Protein AF-A0A7G9GXF6-F1 (afdb_monomer_lite)

Secondary structure (DSSP, 8-state):
-HHHHHHHHHHHHHHHHHHHHT-----S-SGGGT--HHHHHHHHHHHHHHHHHHHHHHHHHHHHHHHHHHHHHHHTTSTTHHHHHHHHTT--HHHHHHHHHHHHHHHH-GGGHHHHHH--HHHHHHHT-TTS-HHHHHHHHHTT---HHHHHHHHHHTT-S-------THHHHHHHHHHHHHHHHHHHHTT--HHHHHHHHHHHHHHHHHHHHHHHHHHHHHHHHHHHHHHH-TT--EEE-TT--EEEEEE-TTSS-EEEEEESSHHHHHTT-S-EE-TTS--BSSHHHHHHHHHHHHHHHTPEEE-----

Structure (mmCIF, N/CA/C/O backbone):
data_AF-A0A7G9GXF6-F1
#
_entry.id   AF-A0A7G9GXF6-F1
#
loop_
_atom_site.group_PDB
_atom_site.id
_atom_site.type_symbol
_atom_site.label_atom_id
_atom_site.label_alt_id
_atom_site.label_comp_id
_atom_site.label_asym_id
_atom_site.label_entity_id
_atom_site.label_seq_id
_atom_site.pdbx_PDB_ins_code
_atom_site.Cartn_x
_atom_site.Cartn_y
_atom_site.Cartn_z
_atom_site.occupancy
_atom_site.B_iso_or_equiv
_atom_site.auth_seq_id
_atom_site.auth_comp_id
_atom_site.auth_asym_id
_atom_site.auth_atom_id
_atom_site.pdbx_PDB_model_num
ATOM 1 N N . MET A 1 1 ? 44.456 -30.178 -12.575 1.00 47.22 1 MET A N 1
ATOM 2 C CA . MET A 1 1 ? 44.135 -28.829 -13.106 1.00 47.22 1 MET A CA 1
ATOM 3 C C . MET A 1 1 ? 42.859 -28.793 -13.965 1.00 47.22 1 MET A C 1
ATOM 5 O O . MET A 1 1 ? 42.200 -27.762 -13.958 1.00 47.22 1 MET A O 1
ATOM 9 N N . SER A 1 2 ? 42.436 -29.889 -14.614 1.00 52.38 2 SER A N 1
ATOM 10 C CA . SER A 1 2 ? 41.258 -29.920 -15.516 1.00 52.38 2 SER A CA 1
ATOM 11 C C . SER A 1 2 ? 39.886 -29.632 -14.880 1.00 52.38 2 SER A C 1
ATOM 13 O O . SER A 1 2 ? 39.043 -29.004 -15.514 1.00 52.38 2 SER A O 1
ATOM 15 N N . ASN A 1 3 ? 39.650 -29.989 -13.611 1.00 55.91 3 ASN A N 1
ATOM 16 C CA . ASN A 1 3 ? 38.351 -29.739 -12.955 1.00 55.91 3 ASN A CA 1
ATOM 17 C C . ASN A 1 3 ? 38.047 -28.251 -12.695 1.00 55.91 3 ASN A C 1
ATOM 19 O O . ASN A 1 3 ? 36.882 -27.874 -12.592 1.00 55.91 3 ASN A O 1
ATOM 23 N N . ASN A 1 4 ? 39.070 -27.393 -12.604 1.00 53.94 4 ASN A N 1
ATOM 24 C CA . ASN A 1 4 ? 38.878 -25.962 -12.347 1.00 53.94 4 ASN A CA 1
ATOM 25 C C . ASN A 1 4 ? 38.562 -25.176 -13.632 1.00 53.94 4 ASN A C 1
ATOM 27 O O . ASN A 1 4 ? 37.749 -24.254 -13.593 1.00 53.94 4 ASN A O 1
ATOM 31 N N . LEU A 1 5 ? 39.139 -25.577 -14.774 1.00 55.19 5 LEU A N 1
ATOM 32 C CA . LEU A 1 5 ? 38.794 -25.009 -16.085 1.00 55.19 5 LEU A CA 1
ATOM 33 C C . LEU A 1 5 ? 37.332 -25.303 -16.439 1.00 55.19 5 LEU A C 1
ATOM 35 O O . LEU A 1 5 ? 36.565 -24.379 -16.693 1.00 55.19 5 LEU A O 1
ATOM 39 N N . THR A 1 6 ? 36.924 -26.567 -16.304 1.00 66.81 6 THR A N 1
ATOM 40 C CA . THR A 1 6 ? 35.561 -27.024 -16.620 1.00 66.81 6 THR A CA 1
ATOM 41 C C . THR A 1 6 ? 34.495 -26.316 -15.768 1.00 66.81 6 THR A C 1
ATOM 43 O O . THR A 1 6 ? 33.395 -26.009 -16.228 1.00 66.81 6 THR A O 1
ATOM 46 N N . ARG A 1 7 ? 34.810 -25.994 -14.503 1.00 67.38 7 ARG A N 1
ATOM 47 C CA . ARG A 1 7 ? 33.913 -25.237 -13.612 1.00 67.38 7 ARG A CA 1
ATOM 48 C C . ARG A 1 7 ? 33.808 -23.759 -14.009 1.00 67.38 7 ARG A C 1
ATOM 50 O O . ARG A 1 7 ? 32.722 -23.189 -13.922 1.00 67.38 7 ARG A O 1
ATOM 57 N N . LYS A 1 8 ? 34.912 -23.150 -14.455 1.00 67.69 8 LYS A N 1
ATOM 58 C CA . LYS A 1 8 ? 34.962 -21.751 -14.908 1.00 67.69 8 LYS A CA 1
ATOM 59 C C . LYS A 1 8 ? 34.226 -21.558 -16.238 1.00 67.69 8 LYS A C 1
ATOM 61 O O . LYS A 1 8 ? 33.482 -20.591 -16.377 1.00 67.69 8 LYS A O 1
ATOM 66 N N . GLU A 1 9 ? 34.364 -22.500 -17.165 1.00 73.56 9 GLU A N 1
ATOM 67 C CA . GLU A 1 9 ? 33.639 -22.515 -18.444 1.00 73.56 9 GLU A CA 1
ATOM 68 C C . GLU A 1 9 ? 32.131 -22.685 -18.235 1.00 73.56 9 GLU A C 1
ATOM 70 O O . GLU A 1 9 ? 31.341 -21.915 -18.776 1.00 73.56 9 GLU A O 1
ATOM 75 N N . ASN A 1 10 ? 31.718 -23.599 -17.352 1.00 75.69 10 ASN A N 1
ATOM 76 C CA . ASN A 1 10 ? 30.306 -23.771 -17.003 1.00 75.69 10 ASN A CA 1
ATOM 77 C C . ASN A 1 10 ? 29.696 -22.537 -16.318 1.00 75.69 10 ASN A C 1
ATOM 79 O O . ASN A 1 10 ? 28.523 -22.230 -16.533 1.00 75.69 10 ASN A O 1
ATOM 83 N N . LEU A 1 11 ? 30.469 -21.808 -15.505 1.00 74.75 11 LEU A N 1
ATOM 84 C CA . LEU A 1 11 ? 30.018 -20.554 -14.896 1.00 74.75 11 LEU A CA 1
ATOM 85 C C . LEU A 1 11 ? 29.891 -19.433 -15.941 1.00 74.75 11 LEU A C 1
ATOM 87 O O . LEU A 1 11 ? 28.889 -18.723 -15.942 1.00 74.75 11 LEU A O 1
ATOM 91 N N . MET A 1 12 ? 30.862 -19.309 -16.853 1.00 68.81 12 MET A N 1
ATOM 92 C CA . MET A 1 12 ? 30.820 -18.342 -17.959 1.00 68.81 12 MET A CA 1
ATOM 93 C C . MET A 1 12 ? 29.662 -18.608 -18.919 1.00 68.81 12 MET A C 1
ATOM 95 O O . MET A 1 12 ? 28.989 -17.668 -19.326 1.00 68.81 12 MET A O 1
ATOM 99 N N . ASN A 1 13 ? 29.378 -19.871 -19.232 1.00 74.94 13 ASN A N 1
ATOM 100 C CA . ASN A 1 13 ? 28.253 -20.233 -20.092 1.00 74.94 13 ASN A CA 1
ATOM 101 C C . ASN A 1 13 ? 26.904 -19.962 -19.409 1.00 74.94 13 ASN A C 1
ATOM 103 O O . ASN A 1 13 ? 25.991 -19.458 -20.053 1.00 74.94 13 ASN A O 1
ATOM 107 N N . LYS A 1 14 ? 26.785 -20.192 -18.091 1.00 69.81 14 LYS A N 1
ATOM 108 C CA . LYS A 1 14 ? 25.592 -19.793 -17.316 1.00 69.81 14 LYS A CA 1
ATOM 109 C C . LYS A 1 14 ? 25.419 -18.276 -17.232 1.00 69.81 14 LYS A C 1
ATOM 111 O O . LYS A 1 14 ? 24.290 -17.798 -17.264 1.00 69.81 14 LYS A O 1
ATOM 116 N N . LEU A 1 15 ? 26.515 -17.527 -17.108 1.00 64.00 15 LEU A N 1
ATOM 117 C CA . LEU A 1 15 ? 26.498 -16.064 -17.144 1.00 64.00 15 LEU A CA 1
ATOM 118 C C . LEU A 1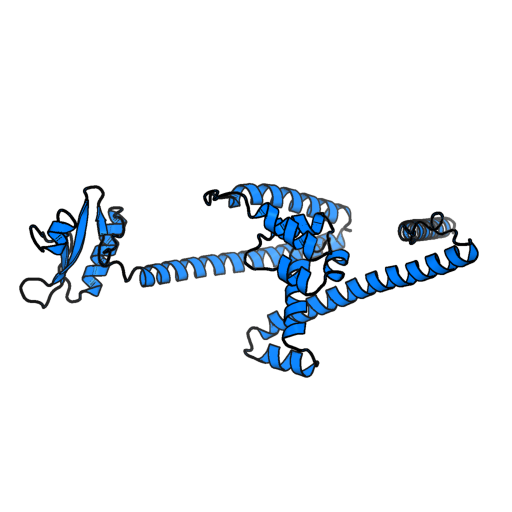 15 ? 26.068 -15.554 -18.521 1.00 64.00 15 LEU A C 1
ATOM 120 O O . LEU A 1 15 ? 25.166 -14.730 -18.582 1.00 64.00 15 LEU A O 1
ATOM 124 N N . LYS A 1 16 ? 26.630 -16.095 -19.609 1.00 62.53 16 LYS A N 1
ATOM 125 C CA . LYS A 1 16 ? 26.227 -15.760 -20.982 1.00 62.53 16 LYS A CA 1
ATOM 126 C C . LYS A 1 16 ? 24.757 -16.069 -21.246 1.00 62.53 16 LYS A C 1
ATOM 128 O O . LYS A 1 16 ? 24.050 -15.180 -21.690 1.00 62.53 16 LYS A O 1
ATOM 133 N N . ALA A 1 17 ? 24.276 -17.256 -20.876 1.00 58.47 17 ALA A N 1
ATOM 134 C CA . ALA A 1 17 ? 22.868 -17.621 -21.036 1.00 58.47 17 ALA A CA 1
ATOM 135 C C . ALA A 1 17 ? 21.931 -16.676 -20.260 1.00 58.47 17 ALA A C 1
ATOM 137 O O . ALA A 1 17 ? 20.928 -16.223 -20.797 1.00 58.47 17 ALA A O 1
ATOM 138 N N . LYS A 1 18 ? 22.291 -16.290 -19.025 1.00 57.62 18 LYS A N 1
ATOM 139 C CA . LYS A 1 18 ? 21.527 -15.291 -18.256 1.00 57.62 18 LYS A CA 1
ATOM 140 C C . LYS A 1 18 ? 21.610 -13.877 -18.835 1.00 57.62 18 LYS A C 1
ATOM 142 O O . LYS A 1 18 ? 20.672 -13.106 -18.667 1.00 57.62 18 LYS A O 1
ATOM 147 N N . MET A 1 19 ? 22.727 -13.516 -19.463 1.00 56.88 19 MET A N 1
ATOM 148 C CA . MET A 1 19 ? 22.886 -12.234 -20.153 1.00 56.88 19 MET A CA 1
ATOM 149 C C . MET A 1 19 ? 22.086 -12.199 -21.460 1.00 56.88 19 MET A C 1
ATOM 151 O O . MET A 1 19 ? 21.491 -11.173 -21.760 1.00 56.88 19 MET A O 1
ATOM 155 N N . GLU A 1 20 ? 22.011 -13.312 -22.190 1.00 55.06 20 GLU A N 1
ATOM 156 C CA . GLU A 1 20 ? 21.197 -13.468 -23.403 1.00 55.06 20 GLU A CA 1
ATOM 157 C C . GLU A 1 20 ? 19.691 -13.512 -23.091 1.00 55.06 20 GLU A C 1
ATOM 159 O O . GLU A 1 20 ? 18.910 -12.881 -23.795 1.00 55.06 20 GLU A O 1
ATOM 164 N N . GLU A 1 21 ? 19.270 -14.167 -22.001 1.00 55.72 21 GLU A N 1
ATOM 165 C CA . GLU A 1 21 ? 17.884 -14.108 -21.496 1.00 55.72 21 GLU A CA 1
ATOM 166 C C . GLU A 1 21 ? 17.490 -12.701 -21.007 1.00 55.72 21 GLU A C 1
ATOM 168 O O . GLU A 1 21 ? 16.313 -12.343 -21.021 1.00 55.72 21 GLU A O 1
ATOM 173 N N . ALA A 1 22 ? 18.466 -11.895 -20.578 1.00 58.69 22 ALA A N 1
ATOM 174 C CA . ALA A 1 22 ? 18.268 -10.513 -20.145 1.00 58.69 22 ALA A CA 1
ATOM 175 C C . ALA A 1 22 ? 18.457 -9.477 -21.267 1.00 58.69 22 ALA A C 1
ATOM 177 O O . ALA A 1 22 ? 18.219 -8.290 -21.015 1.00 58.69 22 ALA A O 1
ATOM 178 N N . ALA A 1 23 ? 18.885 -9.898 -22.462 1.00 67.81 23 ALA A N 1
ATOM 179 C CA . ALA A 1 23 ? 19.170 -9.003 -23.574 1.00 67.81 23 ALA A CA 1
ATOM 180 C C . ALA A 1 23 ? 17.880 -8.312 -24.031 1.00 67.81 23 ALA A C 1
ATOM 182 O O . ALA A 1 23 ? 16.865 -8.960 -24.304 1.00 67.81 23 ALA A O 1
ATOM 183 N N . TRP A 1 24 ? 17.914 -6.980 -24.080 1.00 80.56 24 TRP A N 1
ATOM 184 C CA . TRP A 1 24 ? 16.781 -6.185 -24.532 1.00 80.56 24 TRP A CA 1
ATOM 185 C C . TRP A 1 24 ? 16.451 -6.513 -25.992 1.00 80.56 24 TRP A C 1
ATOM 187 O O . TRP A 1 24 ? 17.334 -6.539 -26.848 1.00 80.56 24 TRP A O 1
ATOM 197 N N . LYS A 1 25 ? 15.167 -6.749 -26.274 1.00 83.69 25 LYS A N 1
ATOM 198 C CA . LYS A 1 25 ? 14.644 -6.910 -27.632 1.00 83.69 25 LYS A CA 1
ATOM 199 C C . LYS A 1 25 ? 13.577 -5.857 -27.856 1.00 83.69 25 LYS A C 1
ATOM 201 O O . LYS A 1 25 ? 12.569 -5.855 -27.149 1.00 83.69 25 LYS A O 1
ATOM 206 N N . SER A 1 26 ? 13.812 -4.982 -28.828 1.00 85.12 26 SER A N 1
ATOM 207 C CA . SER A 1 26 ? 12.818 -3.991 -29.220 1.00 85.12 26 SER A CA 1
ATOM 208 C C . SER A 1 26 ? 11.580 -4.685 -29.777 1.00 85.12 26 SER A C 1
ATOM 210 O O . SER A 1 26 ? 11.689 -5.608 -30.585 1.00 85.12 26 SER A O 1
ATOM 212 N N . SER A 1 27 ? 10.407 -4.239 -29.339 1.00 87.62 27 SER A N 1
ATOM 213 C CA . SER A 1 27 ? 9.119 -4.607 -29.930 1.00 87.62 27 SER A CA 1
ATOM 214 C C . SER A 1 27 ? 8.605 -3.539 -30.900 1.00 87.62 27 SER A C 1
ATOM 216 O O . SER A 1 27 ? 7.444 -3.598 -31.298 1.00 87.62 27 SER A O 1
ATOM 218 N N . PHE A 1 28 ? 9.413 -2.517 -31.201 1.00 89.50 28 PHE A N 1
ATOM 219 C CA . PHE A 1 28 ? 9.049 -1.460 -32.133 1.00 89.50 28 PHE A CA 1
ATOM 220 C C . PHE A 1 28 ? 9.111 -1.985 -33.572 1.00 89.50 28 PHE A C 1
ATOM 222 O O . PHE A 1 28 ? 10.051 -2.686 -33.949 1.00 89.50 28 PHE A O 1
ATOM 229 N N . ASP A 1 29 ? 8.100 -1.657 -34.373 1.00 90.25 29 ASP A N 1
ATOM 230 C CA . ASP A 1 29 ? 8.021 -2.073 -35.771 1.00 90.25 29 ASP A CA 1
ATOM 231 C C . ASP A 1 29 ? 8.838 -1.125 -36.653 1.00 90.25 29 ASP A C 1
ATOM 233 O O . ASP A 1 29 ? 8.322 -0.145 -37.175 1.00 90.25 29 ASP A O 1
ATOM 237 N N . PHE A 1 30 ? 10.134 -1.398 -36.795 1.00 90.94 30 PHE A N 1
ATOM 238 C CA . PHE A 1 30 ? 11.030 -0.584 -37.623 1.00 90.94 30 PHE A CA 1
ATOM 239 C C . PHE A 1 30 ? 10.717 -0.675 -39.123 1.00 90.94 30 PHE A C 1
ATOM 241 O O . PHE A 1 30 ? 11.020 0.267 -39.857 1.00 90.94 30 PHE A O 1
ATOM 248 N N . GLU A 1 31 ? 10.123 -1.783 -39.574 1.00 87.88 31 GLU A N 1
ATOM 249 C CA . GLU A 1 31 ? 9.866 -2.046 -40.994 1.00 87.88 31 GLU A CA 1
ATOM 250 C C . GLU A 1 31 ? 8.772 -1.121 -41.528 1.00 87.88 31 GLU A C 1
ATOM 252 O O . GLU A 1 31 ? 8.954 -0.496 -42.572 1.00 87.88 31 GLU A O 1
ATOM 257 N N . SER A 1 32 ? 7.686 -0.941 -40.769 1.00 92.69 32 SER A N 1
ATOM 258 C CA . SER A 1 32 ? 6.579 -0.048 -41.147 1.00 92.69 32 SER A CA 1
ATOM 259 C C . SER A 1 32 ? 6.966 1.432 -41.265 1.00 92.69 32 SER A C 1
ATOM 261 O O . SER A 1 32 ? 6.221 2.208 -41.863 1.00 92.69 32 SER A O 1
ATOM 263 N N . PHE A 1 33 ? 8.106 1.841 -40.701 1.00 91.19 33 PHE A N 1
ATOM 264 C CA . PHE A 1 33 ? 8.599 3.222 -40.755 1.00 91.19 33 PHE A CA 1
ATOM 265 C C . PHE A 1 33 ? 9.819 3.402 -41.667 1.00 91.19 33 PHE A C 1
ATOM 267 O O . PHE A 1 33 ? 10.422 4.473 -41.645 1.00 91.19 33 PHE A O 1
ATOM 274 N N . GLU A 1 34 ? 10.183 2.379 -42.450 1.00 90.69 34 GLU A N 1
ATOM 275 C CA . GLU A 1 34 ? 11.298 2.424 -43.410 1.00 90.69 34 GLU A CA 1
ATOM 276 C C . GLU A 1 34 ? 12.629 2.886 -42.774 1.00 90.69 34 GLU A C 1
ATOM 278 O O . GLU A 1 34 ? 13.428 3.596 -43.388 1.00 90.69 34 GLU A O 1
ATOM 283 N N . ILE A 1 35 ? 12.872 2.500 -41.516 1.00 89.94 35 ILE A N 1
ATOM 284 C CA . ILE A 1 35 ? 14.074 2.900 -40.772 1.00 89.94 35 ILE A CA 1
ATOM 285 C C . ILE A 1 35 ? 15.271 2.059 -41.230 1.00 89.94 35 ILE A C 1
ATOM 287 O O . ILE A 1 35 ? 15.208 0.830 -41.248 1.00 89.94 35 ILE A O 1
ATOM 291 N N . ASP A 1 36 ? 16.385 2.719 -41.557 1.00 92.25 36 ASP A N 1
ATOM 292 C CA . ASP A 1 36 ? 17.612 2.046 -41.984 1.00 92.25 36 ASP A CA 1
ATOM 293 C C . ASP A 1 36 ? 18.297 1.266 -40.846 1.00 92.25 36 ASP A C 1
ATOM 295 O O . ASP A 1 36 ? 18.132 1.564 -39.660 1.00 92.25 36 ASP A O 1
ATOM 299 N N . GLU A 1 37 ? 19.113 0.273 -41.212 1.00 90.06 37 GLU A N 1
ATOM 300 C CA . GLU A 1 37 ? 19.718 -0.642 -40.238 1.00 90.06 37 GLU A CA 1
ATOM 301 C C . GLU A 1 37 ? 20.662 0.072 -39.251 1.00 90.06 37 GLU A C 1
ATOM 303 O O . GLU A 1 37 ? 20.673 -0.271 -38.070 1.00 90.06 37 GLU A O 1
ATOM 308 N N . ALA A 1 38 ? 21.396 1.110 -39.676 1.00 92.38 38 ALA A N 1
ATOM 309 C CA . ALA A 1 38 ? 22.304 1.838 -38.786 1.00 92.38 38 ALA A CA 1
ATOM 310 C C . ALA A 1 38 ? 21.527 2.661 -37.742 1.00 92.38 38 ALA A C 1
ATOM 312 O O . ALA A 1 38 ? 21.886 2.693 -36.560 1.00 92.38 38 ALA A O 1
ATOM 313 N N . THR A 1 39 ? 20.424 3.290 -38.155 1.00 91.62 39 THR A N 1
ATOM 314 C CA . THR A 1 39 ? 19.506 3.993 -37.249 1.00 91.62 39 THR A CA 1
ATOM 315 C C . THR A 1 39 ? 18.797 3.019 -36.306 1.00 91.62 39 THR A C 1
ATOM 317 O O . THR A 1 39 ? 18.697 3.287 -35.106 1.00 91.62 39 THR A O 1
ATOM 320 N N . LYS A 1 40 ? 18.358 1.860 -36.803 1.00 92.12 40 LYS A N 1
ATOM 321 C CA . LYS A 1 40 ? 17.748 0.798 -35.994 1.00 92.12 40 LYS A CA 1
ATOM 322 C C . LYS A 1 40 ? 18.703 0.287 -34.914 1.00 92.12 40 LYS A C 1
ATOM 324 O O . LYS A 1 40 ? 18.316 0.257 -33.747 1.00 92.12 40 LYS A O 1
ATOM 329 N N . GLU A 1 41 ? 19.952 -0.036 -35.254 1.00 90.44 41 GLU A N 1
ATOM 330 C CA . GLU A 1 41 ? 20.973 -0.450 -34.277 1.00 90.44 41 GLU A CA 1
ATOM 331 C C . GLU A 1 41 ? 21.183 0.611 -33.184 1.00 90.44 41 GLU A C 1
ATOM 333 O O . GLU A 1 41 ? 21.217 0.290 -31.991 1.00 90.44 41 GLU A O 1
ATOM 338 N N . PHE A 1 42 ? 21.258 1.890 -33.571 1.00 92.94 42 PHE A N 1
ATOM 339 C CA . PHE A 1 42 ? 21.364 2.996 -32.620 1.00 92.94 42 PHE A CA 1
ATOM 340 C C . PHE A 1 42 ? 20.147 3.078 -31.688 1.00 92.94 42 PHE A C 1
ATOM 342 O O . PHE A 1 42 ? 20.322 3.209 -30.473 1.00 92.94 42 PHE A O 1
ATOM 349 N N . ILE A 1 43 ? 18.925 2.999 -32.225 1.00 92.19 43 ILE A N 1
ATOM 350 C CA . ILE A 1 43 ? 17.690 3.064 -31.431 1.00 92.19 43 ILE A CA 1
ATOM 351 C C . ILE A 1 43 ? 17.639 1.901 -30.440 1.00 92.19 43 ILE A C 1
ATOM 353 O O . ILE A 1 43 ? 17.451 2.141 -29.248 1.00 92.19 43 ILE A O 1
ATOM 357 N N . VAL A 1 44 ? 17.895 0.669 -30.889 1.00 91.75 44 VAL A N 1
ATOM 358 C CA . VAL A 1 44 ? 17.894 -0.525 -30.028 1.00 91.75 44 VAL A CA 1
ATOM 359 C C . VAL A 1 44 ? 18.892 -0.378 -28.873 1.00 91.75 44 VAL A C 1
ATOM 361 O O . VAL A 1 44 ? 18.546 -0.656 -27.722 1.00 91.75 44 VAL A O 1
ATOM 364 N N . ALA A 1 45 ? 20.097 0.142 -29.134 1.00 88.62 45 ALA A N 1
ATOM 365 C CA . ALA A 1 45 ? 21.087 0.400 -28.086 1.00 88.62 45 ALA A CA 1
ATOM 366 C C . ALA A 1 45 ? 20.613 1.453 -27.064 1.00 88.62 45 ALA A C 1
ATOM 368 O O . ALA A 1 45 ? 20.909 1.361 -25.869 1.00 88.62 45 ALA A O 1
ATOM 369 N N . ARG A 1 46 ? 19.862 2.473 -27.503 1.00 93.25 46 ARG A N 1
ATOM 370 C CA . ARG A 1 46 ? 19.279 3.479 -26.598 1.00 93.25 46 ARG A CA 1
ATOM 371 C C . ARG A 1 46 ? 18.110 2.930 -25.797 1.00 93.25 46 ARG A C 1
ATOM 373 O O . ARG A 1 46 ? 18.036 3.205 -24.599 1.00 93.25 46 ARG A O 1
ATOM 380 N N . GLU A 1 47 ? 17.243 2.135 -26.408 1.00 91.19 47 GLU A N 1
ATOM 381 C CA . GLU A 1 47 ? 16.156 1.462 -25.702 1.00 91.19 47 GLU A CA 1
ATOM 382 C C . GLU A 1 47 ? 16.683 0.539 -24.600 1.00 91.19 47 GLU A C 1
ATOM 384 O O . GLU A 1 47 ? 16.149 0.554 -23.493 1.00 91.19 47 GLU A O 1
ATOM 389 N N . GLU A 1 48 ? 17.776 -0.190 -24.845 1.00 89.56 48 GLU A N 1
ATOM 390 C CA . GLU A 1 48 ? 18.405 -1.032 -23.826 1.00 89.56 48 GLU A CA 1
ATOM 391 C C . GLU A 1 48 ? 18.864 -0.208 -22.608 1.00 89.56 48 GLU A C 1
ATOM 393 O O . GLU A 1 48 ? 18.615 -0.585 -21.456 1.00 89.56 48 GLU A O 1
ATOM 398 N N . ILE A 1 49 ? 19.492 0.952 -22.837 1.00 89.31 49 ILE A N 1
ATOM 399 C CA . ILE A 1 49 ? 19.885 1.877 -21.760 1.00 89.31 49 ILE A CA 1
ATOM 400 C C . ILE A 1 49 ? 18.652 2.356 -20.988 1.00 89.31 49 ILE A C 1
ATOM 402 O O . ILE A 1 49 ? 18.676 2.395 -19.752 1.00 89.31 49 ILE A O 1
ATOM 406 N N . ILE A 1 50 ? 17.579 2.714 -21.695 1.00 88.44 50 ILE A N 1
ATOM 407 C CA . ILE A 1 50 ? 16.325 3.188 -21.101 1.00 88.44 50 ILE A CA 1
ATOM 408 C C . ILE A 1 50 ? 15.694 2.082 -20.246 1.00 88.44 50 ILE A C 1
ATOM 410 O O . ILE A 1 50 ? 15.408 2.301 -19.067 1.00 88.44 50 ILE A O 1
ATOM 414 N N . ALA A 1 51 ? 15.551 0.873 -20.787 1.00 86.31 51 ALA A N 1
ATOM 415 C CA . ALA A 1 51 ? 14.980 -0.278 -20.098 1.00 86.31 51 ALA A CA 1
ATOM 416 C C . ALA A 1 51 ? 15.775 -0.645 -18.836 1.00 86.31 51 ALA A C 1
ATOM 418 O O . ALA A 1 51 ? 15.204 -0.838 -17.759 1.00 86.31 51 ALA A O 1
ATOM 419 N N . ASN A 1 52 ? 17.106 -0.675 -18.930 1.00 86.94 52 ASN A N 1
ATOM 420 C CA . ASN A 1 52 ? 17.973 -0.945 -17.784 1.00 86.94 52 ASN A CA 1
ATOM 421 C C . ASN A 1 52 ? 17.903 0.167 -16.729 1.00 86.94 52 ASN A C 1
ATOM 423 O O . ASN A 1 52 ? 17.922 -0.113 -15.527 1.00 86.94 52 ASN A O 1
ATOM 427 N N . SER A 1 53 ? 17.776 1.422 -17.157 1.00 88.75 53 SER A N 1
ATOM 428 C CA . SER A 1 53 ? 17.587 2.558 -16.252 1.00 88.75 53 SER A CA 1
ATOM 429 C C . SER A 1 53 ? 16.245 2.482 -15.522 1.00 88.75 53 SER A C 1
ATOM 431 O O . SER A 1 53 ? 16.206 2.721 -14.316 1.00 88.75 53 SER A O 1
ATOM 433 N N . PHE A 1 54 ? 15.169 2.055 -16.191 1.00 85.94 54 PHE A N 1
ATOM 434 C CA . PHE A 1 54 ? 13.876 1.815 -15.543 1.00 85.94 54 PHE A CA 1
ATOM 435 C C . PHE A 1 54 ? 13.930 0.687 -14.507 1.00 85.94 54 PHE A C 1
ATOM 437 O O . PHE A 1 54 ? 13.377 0.849 -13.422 1.00 85.94 54 PHE A O 1
ATOM 444 N N . LYS A 1 55 ? 14.642 -0.417 -14.776 1.00 86.88 55 LYS A N 1
ATOM 445 C CA . LYS A 1 55 ? 14.853 -1.498 -13.787 1.00 86.88 55 LYS A CA 1
ATOM 446 C C . LYS A 1 55 ? 15.606 -1.006 -12.544 1.00 86.88 55 LYS A C 1
ATOM 448 O O . LYS A 1 55 ? 15.249 -1.338 -11.410 1.00 86.88 55 LYS A O 1
ATOM 453 N N . LYS A 1 56 ? 16.641 -0.181 -12.744 1.00 89.38 56 LYS A N 1
ATOM 454 C CA . LYS A 1 56 ? 17.377 0.462 -11.641 1.00 89.38 56 LYS A CA 1
ATOM 455 C C . LYS A 1 56 ? 16.469 1.405 -10.857 1.00 89.38 56 LYS A C 1
ATOM 457 O O . LYS A 1 56 ? 16.390 1.288 -9.640 1.00 89.38 56 LYS A O 1
ATOM 462 N N . TYR A 1 57 ? 15.729 2.266 -11.554 1.00 90.00 57 TYR A N 1
ATOM 463 C CA . TYR A 1 57 ? 14.756 3.173 -10.952 1.00 90.00 57 TYR A CA 1
ATOM 464 C C . TYR A 1 57 ? 13.704 2.425 -10.126 1.00 90.00 57 TYR A C 1
ATOM 466 O O . TYR A 1 57 ? 13.424 2.824 -9.000 1.00 90.00 57 TYR A O 1
ATOM 474 N N . ALA A 1 58 ? 13.168 1.314 -10.638 1.00 88.62 58 ALA A N 1
ATOM 475 C CA . ALA A 1 58 ? 12.215 0.475 -9.920 1.00 88.62 58 ALA A CA 1
ATOM 476 C C . ALA A 1 58 ? 12.799 -0.074 -8.612 1.00 88.62 58 ALA A C 1
ATOM 478 O O . ALA A 1 58 ? 12.150 -0.053 -7.565 1.00 88.62 58 ALA A O 1
ATOM 479 N N . SER A 1 59 ? 14.062 -0.502 -8.641 1.00 90.19 59 SER A N 1
ATOM 480 C CA . SER A 1 59 ? 14.762 -0.957 -7.440 1.00 90.19 59 SER A CA 1
ATOM 481 C C . SER A 1 59 ? 14.989 0.159 -6.430 1.00 90.19 59 SER A C 1
ATOM 483 O O . SER A 1 59 ? 14.600 0.002 -5.276 1.00 90.19 59 SER A O 1
ATOM 485 N N . SER A 1 60 ? 15.491 1.313 -6.866 1.00 93.69 60 SER A N 1
ATOM 486 C CA . SER A 1 60 ? 15.675 2.469 -5.984 1.00 93.69 60 SER A CA 1
ATOM 487 C C . SER A 1 60 ? 14.351 2.986 -5.413 1.00 93.69 60 SER A C 1
ATOM 489 O O . SER A 1 60 ? 14.279 3.347 -4.241 1.00 93.69 60 SER A O 1
ATOM 491 N N . LYS A 1 61 ? 13.274 2.996 -6.210 1.00 94.12 61 LYS A N 1
ATOM 492 C CA . LYS A 1 61 ? 11.937 3.405 -5.759 1.00 94.12 61 LYS A CA 1
ATOM 493 C C . LYS A 1 61 ? 11.391 2.441 -4.711 1.00 94.12 61 LYS A C 1
ATOM 495 O O . LYS A 1 61 ? 10.840 2.907 -3.718 1.00 94.12 61 LYS A O 1
ATOM 500 N N . TYR A 1 62 ? 11.549 1.135 -4.916 1.00 93.31 62 TYR A N 1
ATOM 501 C CA . TYR A 1 62 ? 11.190 0.118 -3.928 1.00 93.31 62 TYR A CA 1
ATOM 502 C C . TYR A 1 62 ? 11.931 0.340 -2.605 1.00 93.31 62 TYR A C 1
ATOM 504 O O . TYR A 1 62 ? 11.285 0.527 -1.580 1.00 93.31 62 TYR A O 1
ATOM 512 N N . GLU A 1 63 ? 13.263 0.431 -2.642 1.00 94.31 63 GLU A N 1
ATOM 513 C CA . GLU A 1 63 ? 14.095 0.650 -1.450 1.00 94.31 63 GLU A CA 1
ATOM 514 C C . GLU A 1 63 ? 13.706 1.933 -0.706 1.00 94.31 63 GLU A C 1
ATOM 516 O O . GLU A 1 63 ? 13.528 1.917 0.510 1.00 94.31 63 GLU A O 1
ATOM 521 N N . MET A 1 64 ? 13.488 3.030 -1.436 1.00 94.19 64 MET A N 1
ATOM 522 C CA . MET A 1 64 ? 13.036 4.299 -0.864 1.00 94.19 64 MET A CA 1
ATOM 523 C C . MET A 1 64 ? 11.665 4.169 -0.181 1.00 94.19 64 MET A C 1
ATOM 525 O O . MET A 1 64 ? 11.473 4.691 0.918 1.00 94.19 64 MET A O 1
ATOM 529 N N . CYS A 1 65 ? 10.708 3.481 -0.812 1.00 94.88 65 CYS A N 1
ATOM 530 C CA . CYS A 1 65 ? 9.375 3.254 -0.246 1.00 94.88 65 CYS A CA 1
ATOM 531 C C . CYS A 1 65 ? 9.440 2.394 1.024 1.00 94.88 65 CYS A C 1
ATOM 533 O O . CYS A 1 65 ? 8.786 2.716 2.019 1.00 94.88 65 CYS A O 1
ATOM 535 N N . THR A 1 66 ? 10.254 1.337 1.003 1.00 92.44 66 THR A N 1
ATOM 536 C CA . THR A 1 66 ? 10.446 0.433 2.140 1.00 92.44 66 THR A CA 1
ATOM 537 C C . THR A 1 66 ? 11.122 1.148 3.306 1.00 92.44 66 THR A C 1
ATOM 539 O O . THR A 1 66 ? 10.578 1.143 4.407 1.00 92.44 66 THR A O 1
ATOM 542 N N . ALA A 1 67 ? 12.229 1.856 3.067 1.00 94.50 67 ALA A N 1
ATOM 543 C CA . ALA A 1 67 ? 12.932 2.611 4.105 1.00 94.50 67 ALA A CA 1
ATOM 544 C C . ALA A 1 67 ? 12.026 3.669 4.759 1.00 94.50 67 ALA A C 1
ATOM 546 O O . ALA A 1 67 ? 11.993 3.807 5.983 1.00 94.50 67 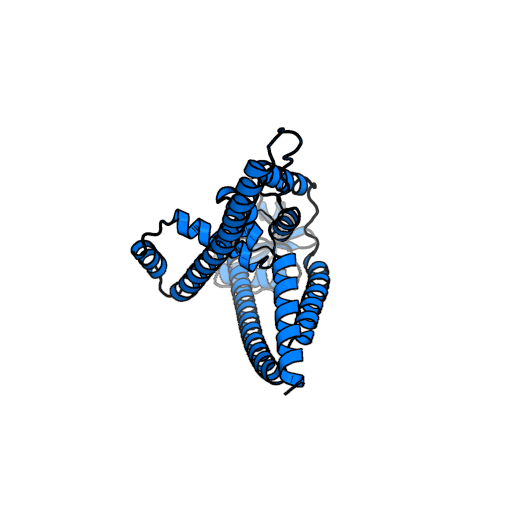ALA A O 1
ATOM 547 N N . LEU A 1 68 ? 11.234 4.386 3.953 1.00 95.06 68 LEU A N 1
ATOM 548 C CA . LEU A 1 68 ? 10.266 5.359 4.457 1.00 95.06 68 LEU A CA 1
ATOM 549 C C . LEU A 1 68 ? 9.216 4.703 5.366 1.00 95.06 68 LEU A C 1
ATOM 551 O O . LEU A 1 68 ? 8.876 5.252 6.417 1.00 95.06 68 LEU A O 1
ATOM 555 N N . TYR A 1 69 ? 8.702 3.536 4.974 1.00 94.62 69 TYR A N 1
ATOM 556 C CA . TYR A 1 69 ? 7.737 2.782 5.769 1.00 94.62 69 TYR A CA 1
ATOM 557 C C . TYR A 1 69 ? 8.342 2.263 7.080 1.00 94.62 69 TYR A C 1
ATOM 559 O O . TYR A 1 69 ? 7.727 2.411 8.134 1.00 94.62 69 TYR A O 1
ATOM 567 N N . GLU A 1 70 ? 9.556 1.718 7.050 1.00 93.12 70 GLU A N 1
ATOM 568 C CA . GLU A 1 70 ? 10.255 1.239 8.248 1.00 93.12 70 GLU A CA 1
ATOM 569 C C . GLU A 1 70 ? 10.487 2.361 9.266 1.00 93.12 70 GLU A C 1
ATOM 571 O O . GLU A 1 70 ? 10.234 2.188 10.462 1.00 93.12 70 GLU A O 1
ATOM 576 N N . VAL A 1 71 ? 10.913 3.539 8.799 1.00 93.00 71 VAL A N 1
ATOM 577 C CA . VAL A 1 71 ? 11.074 4.714 9.665 1.00 93.00 71 VAL A CA 1
ATOM 578 C C . VAL A 1 71 ? 9.728 5.170 10.220 1.00 93.00 71 VAL A C 1
ATOM 580 O O . VAL A 1 71 ? 9.639 5.455 11.414 1.00 93.00 71 VAL A O 1
ATOM 583 N N . LYS A 1 72 ? 8.668 5.188 9.397 1.00 93.12 72 LYS A N 1
ATOM 584 C CA . LYS A 1 72 ? 7.308 5.498 9.861 1.00 93.12 72 LYS A CA 1
ATOM 585 C C . LYS A 1 72 ? 6.906 4.588 11.016 1.00 93.12 72 LYS A C 1
ATOM 587 O O . LYS A 1 72 ? 6.477 5.101 12.042 1.00 93.12 72 LYS A O 1
ATOM 592 N N . VAL A 1 73 ? 7.065 3.271 10.868 1.00 90.94 73 VAL A N 1
ATOM 593 C CA . VAL A 1 73 ? 6.715 2.291 11.909 1.00 90.94 73 VAL A CA 1
ATOM 594 C C . VAL A 1 73 ? 7.506 2.556 13.193 1.00 90.94 73 VAL A C 1
ATOM 596 O O . VAL A 1 73 ? 6.919 2.603 14.269 1.00 90.94 73 VAL A O 1
ATOM 599 N N . LYS A 1 74 ? 8.816 2.817 13.093 1.00 90.56 74 LYS A N 1
ATOM 600 C CA . LYS A 1 74 ? 9.665 3.100 14.266 1.00 90.56 74 LYS A CA 1
ATOM 601 C C . LYS A 1 74 ? 9.363 4.430 14.960 1.00 90.56 74 LYS A C 1
ATOM 603 O O . LYS A 1 74 ? 9.603 4.559 16.158 1.00 90.56 74 LYS A O 1
ATOM 608 N N . LEU A 1 75 ? 8.894 5.432 14.220 1.00 88.25 75 LEU A N 1
ATOM 609 C CA . LEU A 1 75 ? 8.556 6.751 14.762 1.00 88.25 75 LEU A CA 1
ATOM 610 C C . LEU A 1 75 ? 7.079 6.880 15.157 1.00 88.25 75 LEU A C 1
ATOM 612 O O . LEU A 1 75 ? 6.720 7.855 15.811 1.00 88.25 75 LEU A O 1
ATOM 616 N N . GLN A 1 76 ? 6.233 5.901 14.824 1.00 81.12 76 GLN A N 1
ATOM 617 C CA . GLN A 1 76 ? 4.790 5.937 15.082 1.00 81.12 76 GLN A CA 1
ATOM 618 C C . GLN A 1 76 ? 4.447 6.049 16.576 1.00 81.12 76 GLN A C 1
ATOM 620 O O . GLN A 1 76 ? 3.469 6.697 16.935 1.00 81.12 76 GLN A O 1
ATOM 625 N N . GLU A 1 77 ? 5.274 5.474 17.450 1.00 76.06 77 GLU A N 1
ATOM 626 C CA . GLU A 1 77 ? 5.118 5.553 18.911 1.00 76.06 77 GLU A CA 1
ATOM 627 C C . GLU A 1 77 ? 5.609 6.889 19.497 1.00 76.06 77 GLU A C 1
ATOM 629 O O . GLU A 1 77 ? 5.361 7.198 20.660 1.00 76.06 77 GLU A O 1
ATOM 634 N N . LYS A 1 78 ? 6.302 7.707 18.695 1.00 77.50 78 LYS A N 1
ATOM 635 C CA . LYS A 1 78 ? 6.978 8.942 19.116 1.00 77.50 78 LYS A CA 1
ATOM 636 C C . LYS A 1 78 ? 6.278 10.203 18.591 1.00 77.50 78 LYS A C 1
ATOM 638 O O . LYS A 1 78 ? 6.943 11.165 18.201 1.00 77.50 78 LYS A O 1
ATOM 643 N N . GLY A 1 79 ? 4.944 10.201 18.553 1.00 72.12 79 GLY A N 1
ATOM 644 C CA . GLY A 1 79 ? 4.123 11.369 18.204 1.00 72.12 79 GLY A CA 1
ATOM 645 C C . GLY A 1 79 ? 4.452 11.982 16.833 1.00 72.12 79 GLY A C 1
ATOM 646 O O . GLY A 1 79 ? 4.616 11.272 15.844 1.00 72.12 79 GLY A O 1
ATOM 647 N N . GLU A 1 80 ? 4.573 13.311 16.760 1.00 77.38 80 GLU A N 1
ATOM 648 C CA . GLU A 1 80 ? 4.804 14.055 15.504 1.00 77.38 80 GLU A CA 1
ATOM 649 C C . GLU A 1 80 ? 6.229 13.925 14.922 1.00 77.38 80 GLU A C 1
ATOM 651 O O . GLU A 1 80 ? 6.549 14.527 13.894 1.00 77.38 80 GLU A O 1
ATOM 656 N N . SER A 1 81 ? 7.092 13.105 15.528 1.00 85.69 81 SER A N 1
ATOM 657 C CA . SER A 1 81 ? 8.491 12.934 15.108 1.00 85.69 81 SER A CA 1
ATOM 658 C C . SER A 1 81 ? 8.662 12.476 13.655 1.00 85.69 81 SER A C 1
ATOM 660 O O . SER A 1 81 ? 9.621 12.886 13.001 1.00 85.69 81 SER A O 1
ATOM 662 N N . PHE A 1 82 ? 7.731 11.683 13.109 1.00 92.50 82 PHE A N 1
ATOM 663 C CA . PHE A 1 82 ? 7.793 11.256 11.707 1.00 92.50 82 PHE A CA 1
ATOM 664 C C . PHE A 1 82 ? 7.642 12.431 10.732 1.00 92.50 82 PHE A C 1
ATOM 666 O O . PHE A 1 82 ? 8.363 12.491 9.736 1.00 92.50 82 PHE A O 1
ATOM 673 N N . MET A 1 83 ? 6.742 13.377 11.032 1.00 92.62 83 MET A N 1
ATOM 674 C CA . MET A 1 83 ? 6.510 14.546 10.182 1.00 92.62 83 MET A CA 1
ATOM 675 C C . MET A 1 83 ? 7.729 15.458 10.145 1.00 92.62 83 MET A C 1
ATOM 677 O O . MET A 1 83 ? 8.214 15.792 9.063 1.00 92.62 83 MET A O 1
ATOM 681 N N . ALA A 1 84 ? 8.258 15.787 11.323 1.00 93.69 84 ALA A N 1
ATOM 682 C CA . ALA A 1 84 ? 9.461 16.598 11.445 1.00 93.69 84 ALA A CA 1
ATOM 683 C C . ALA A 1 84 ? 10.659 15.949 10.727 1.00 93.69 84 ALA A C 1
ATOM 685 O O . ALA A 1 84 ? 11.409 16.625 10.023 1.00 93.69 84 ALA A O 1
ATOM 686 N N . TRP A 1 85 ? 10.813 14.624 10.848 1.00 95.44 85 TRP A N 1
ATOM 687 C CA . TRP A 1 85 ? 11.908 13.889 10.217 1.00 95.44 85 TRP A CA 1
ATOM 688 C C . TRP A 1 85 ? 11.866 13.957 8.687 1.00 95.44 85 TRP A C 1
ATOM 690 O O . TRP A 1 85 ? 12.872 14.307 8.067 1.00 95.44 85 TRP A O 1
ATOM 700 N N . TYR A 1 86 ? 10.719 13.667 8.060 1.00 94.69 86 TYR A N 1
ATOM 701 C CA . TYR A 1 86 ? 10.663 13.678 6.595 1.00 94.69 86 TYR A CA 1
ATOM 702 C C . TYR A 1 86 ? 10.740 15.102 6.026 1.00 94.69 86 TYR A C 1
ATOM 704 O O . TYR A 1 86 ? 11.273 15.291 4.934 1.00 94.69 86 TYR A O 1
ATOM 712 N N . GLN A 1 87 ? 10.241 16.110 6.752 1.00 95.06 87 GLN A N 1
ATOM 713 C CA . GLN A 1 87 ? 10.353 17.513 6.341 1.00 95.06 87 GLN A CA 1
ATOM 714 C C . GLN A 1 87 ? 11.812 17.976 6.346 1.00 95.06 87 GLN A C 1
ATOM 716 O O . GLN A 1 87 ? 12.234 18.661 5.418 1.00 95.06 87 GLN A O 1
ATOM 721 N N . ASN A 1 88 ? 12.604 17.537 7.329 1.00 95.31 88 ASN A N 1
ATOM 722 C CA . ASN A 1 88 ? 14.044 17.794 7.369 1.00 95.31 88 ASN A CA 1
ATOM 723 C C . ASN A 1 88 ? 14.807 17.130 6.204 1.00 95.31 88 ASN A C 1
ATOM 725 O O . ASN A 1 88 ? 15.839 17.634 5.775 1.00 95.31 88 ASN A O 1
ATOM 729 N N . LEU A 1 89 ? 14.288 16.029 5.650 1.00 94.69 89 LEU A N 1
ATOM 730 C CA . LEU A 1 89 ? 14.804 15.417 4.416 1.00 94.69 89 LEU A CA 1
ATOM 731 C C . LEU A 1 89 ? 14.356 16.142 3.133 1.00 94.69 89 LEU A C 1
ATOM 733 O O . LEU A 1 89 ? 14.713 15.715 2.037 1.00 94.69 89 LEU A O 1
ATOM 737 N N . GLY A 1 90 ? 13.563 17.212 3.245 1.00 94.94 90 GLY A N 1
ATOM 738 C CA . GLY A 1 90 ? 13.023 17.954 2.105 1.00 94.94 90 GLY A CA 1
ATOM 739 C C . GLY A 1 90 ? 11.819 17.286 1.434 1.00 94.94 90 GLY A C 1
ATOM 740 O O . GLY A 1 90 ? 11.445 17.670 0.326 1.00 94.94 90 GLY A O 1
ATOM 741 N N . LEU A 1 91 ? 11.196 16.286 2.070 1.00 94.75 91 LEU A N 1
ATOM 742 C CA . LEU A 1 91 ? 10.014 15.620 1.526 1.00 94.75 91 LEU A CA 1
ATOM 743 C C . LEU A 1 91 ? 8.729 16.371 1.890 1.00 94.75 91 LEU A C 1
ATOM 745 O O . LEU A 1 91 ? 8.530 16.822 3.019 1.00 94.75 91 LEU A O 1
ATOM 749 N N . THR A 1 92 ? 7.806 16.448 0.934 1.00 95.56 92 THR A N 1
ATOM 750 C CA . THR A 1 92 ? 6.465 16.996 1.161 1.00 95.56 92 THR A CA 1
ATOM 751 C C . THR A 1 92 ? 5.518 15.915 1.674 1.00 95.56 92 THR A C 1
ATOM 753 O O . THR A 1 92 ? 5.692 14.724 1.403 1.00 95.56 92 THR A O 1
ATOM 756 N N . LYS A 1 93 ? 4.455 16.330 2.374 1.00 93.06 93 LYS A N 1
ATOM 757 C CA . LYS A 1 93 ? 3.392 15.420 2.831 1.00 93.06 93 LYS A CA 1
ATOM 758 C C . LYS A 1 93 ? 2.787 14.620 1.671 1.00 93.06 93 LYS A C 1
ATOM 760 O O . LYS A 1 93 ? 2.554 13.422 1.818 1.00 93.06 93 LYS A O 1
ATOM 765 N N . ASP A 1 94 ? 2.571 15.265 0.526 1.00 92.62 94 ASP A N 1
ATOM 766 C CA . ASP A 1 94 ? 2.001 14.618 -0.658 1.00 92.62 94 ASP A CA 1
ATOM 767 C C . ASP A 1 94 ? 2.929 13.538 -1.205 1.00 92.62 94 ASP A C 1
ATOM 769 O O . ASP A 1 94 ? 2.482 12.418 -1.465 1.00 92.62 94 ASP A O 1
ATOM 773 N N . LYS A 1 95 ? 4.237 13.823 -1.290 1.00 93.38 95 LYS A N 1
ATOM 774 C CA . LYS A 1 95 ? 5.201 12.832 -1.766 1.00 93.38 95 LYS A CA 1
ATOM 775 C C . LYS A 1 95 ? 5.326 11.659 -0.801 1.00 93.38 95 LYS A C 1
ATOM 777 O O . LYS A 1 95 ? 5.338 10.511 -1.233 1.00 93.38 95 LYS A O 1
ATOM 782 N N . VAL A 1 96 ? 5.356 11.926 0.503 1.00 94.44 96 VAL A N 1
ATOM 783 C CA . VAL A 1 96 ? 5.359 10.878 1.535 1.00 94.44 96 VAL A CA 1
ATOM 784 C C . VAL A 1 96 ? 4.099 10.021 1.445 1.00 94.44 96 VAL A C 1
ATOM 786 O O . VAL A 1 96 ? 4.188 8.797 1.506 1.00 94.44 96 VAL A O 1
ATOM 789 N N . SER A 1 97 ? 2.928 10.631 1.244 1.00 93.56 97 SER A N 1
ATOM 790 C CA . SER A 1 97 ? 1.674 9.894 1.067 1.00 93.56 97 SER A CA 1
ATOM 791 C C . SER A 1 97 ? 1.705 8.992 -0.170 1.00 93.56 97 SER A C 1
ATOM 793 O O . SER A 1 97 ? 1.318 7.827 -0.081 1.00 93.56 97 SER A O 1
ATOM 795 N N . GLU A 1 98 ? 2.205 9.499 -1.300 1.00 93.94 98 GLU A N 1
ATOM 796 C CA . GLU A 1 98 ? 2.379 8.733 -2.539 1.00 93.94 98 GLU A CA 1
ATOM 797 C C . GLU A 1 98 ? 3.315 7.531 -2.338 1.00 93.94 98 GLU A C 1
ATOM 799 O O . GLU A 1 98 ? 2.969 6.407 -2.707 1.00 93.94 98 GLU A O 1
ATOM 804 N N . LEU A 1 99 ? 4.480 7.744 -1.716 1.00 95.19 99 LEU A N 1
ATOM 805 C CA . LEU A 1 99 ? 5.475 6.695 -1.478 1.00 95.19 99 LEU A CA 1
ATOM 806 C C . LEU A 1 99 ? 4.967 5.623 -0.507 1.00 95.19 99 LEU A C 1
ATOM 808 O O . LEU A 1 99 ? 5.146 4.434 -0.758 1.00 95.19 99 LEU A O 1
ATOM 812 N N . LEU A 1 100 ? 4.272 6.017 0.563 1.00 94.94 100 LEU A N 1
ATOM 813 C CA . LEU A 1 100 ? 3.692 5.067 1.515 1.00 94.94 100 LEU A CA 1
ATOM 814 C C . LEU A 1 100 ? 2.584 4.214 0.885 1.00 94.94 100 LEU A C 1
ATOM 816 O O . LEU A 1 100 ? 2.547 3.010 1.120 1.00 94.94 100 LEU A O 1
ATOM 820 N N . LYS A 1 101 ? 1.713 4.810 0.060 1.00 94.69 101 LYS A N 1
ATOM 821 C CA . LYS A 1 101 ? 0.697 4.056 -0.696 1.00 94.69 101 LYS A CA 1
ATOM 822 C C . LYS A 1 101 ? 1.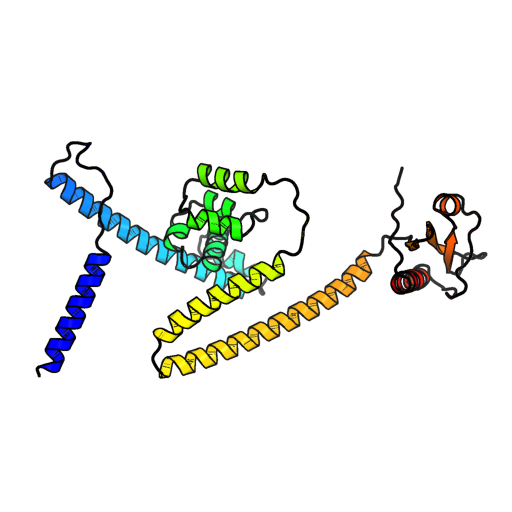328 3.124 -1.726 1.00 94.69 101 LYS A C 1
ATOM 824 O O . LYS A 1 101 ? 0.889 1.995 -1.892 1.00 94.69 101 LYS A O 1
ATOM 829 N N . THR A 1 102 ? 2.399 3.565 -2.381 1.00 94.00 102 THR A N 1
ATOM 830 C CA . THR A 1 102 ? 3.162 2.695 -3.285 1.00 94.00 102 THR A CA 1
ATOM 831 C C . THR A 1 102 ? 3.748 1.503 -2.520 1.00 94.00 102 THR A C 1
ATOM 833 O O . THR A 1 102 ? 3.686 0.375 -3.003 1.00 94.00 102 THR A O 1
ATOM 836 N N . ASN A 1 103 ? 4.253 1.725 -1.300 1.00 94.56 103 ASN A N 1
ATOM 837 C CA . ASN A 1 103 ? 4.751 0.646 -0.448 1.00 94.56 103 ASN A CA 1
ATOM 838 C C . ASN A 1 103 ? 3.664 -0.361 -0.055 1.00 94.56 103 ASN A C 1
ATOM 840 O O . ASN A 1 103 ? 3.942 -1.550 0.040 1.00 94.56 103 ASN A O 1
ATOM 844 N N . GLU A 1 104 ? 2.428 0.094 0.144 1.00 92.38 104 GLU A N 1
ATOM 845 C CA . GLU A 1 104 ? 1.290 -0.788 0.409 1.00 92.38 104 GLU A CA 1
ATOM 846 C C . GLU A 1 104 ? 1.097 -1.810 -0.722 1.00 92.38 104 GLU A C 1
ATOM 848 O O . GLU A 1 104 ? 0.966 -3.004 -0.456 1.00 92.38 104 GLU A O 1
ATOM 853 N N . LEU A 1 105 ? 1.187 -1.368 -1.981 1.00 92.25 105 LEU A N 1
ATOM 854 C CA . LEU A 1 105 ? 1.123 -2.264 -3.140 1.00 92.25 105 LEU A CA 1
ATOM 855 C C . LEU A 1 105 ? 2.313 -3.229 -3.185 1.00 92.25 105 LEU A C 1
ATOM 857 O O . LEU A 1 105 ? 2.124 -4.405 -3.486 1.00 92.25 105 LEU A O 1
ATOM 861 N N . TYR A 1 106 ? 3.526 -2.774 -2.848 1.00 92.69 106 TYR A N 1
ATOM 862 C CA . TYR A 1 106 ? 4.693 -3.663 -2.780 1.00 92.69 106 TYR A CA 1
ATOM 863 C C . TYR A 1 106 ? 4.542 -4.758 -1.721 1.00 92.69 106 TYR A C 1
ATOM 865 O O . TYR A 1 106 ? 4.942 -5.892 -1.970 1.00 92.69 106 TYR A O 1
ATOM 873 N N . LEU A 1 107 ? 3.959 -4.438 -0.562 1.00 87.69 107 LEU A N 1
ATOM 874 C CA . LEU A 1 107 ? 3.687 -5.422 0.489 1.00 87.69 107 LEU A CA 1
ATOM 875 C C . LEU A 1 107 ? 2.622 -6.437 0.056 1.00 87.69 107 LEU A C 1
ATOM 877 O O . LEU A 1 107 ? 2.733 -7.616 0.382 1.00 87.69 107 LEU A O 1
ATOM 881 N N . GLN A 1 108 ? 1.604 -5.990 -0.684 1.00 85.62 108 GLN A N 1
ATOM 882 C CA . GLN A 1 108 ? 0.544 -6.863 -1.195 1.00 85.62 108 GLN A CA 1
ATOM 883 C C . GLN A 1 108 ? 1.022 -7.759 -2.346 1.00 85.62 108 GLN A C 1
ATOM 885 O O . GLN A 1 108 ? 0.578 -8.902 -2.456 1.00 85.62 108 GLN A O 1
ATOM 890 N N . ALA A 1 109 ? 1.898 -7.245 -3.212 1.00 85.88 109 ALA A N 1
ATOM 891 C CA . ALA A 1 109 ? 2.232 -7.879 -4.482 1.00 85.88 109 ALA A CA 1
ATOM 892 C C . ALA A 1 109 ? 3.719 -7.685 -4.871 1.00 85.88 109 ALA A C 1
ATOM 894 O O . ALA A 1 109 ? 4.037 -7.050 -5.883 1.00 85.88 109 ALA A O 1
ATOM 895 N N . PRO A 1 110 ? 4.667 -8.242 -4.090 1.00 84.06 110 PRO A N 1
ATOM 896 C CA . PRO A 1 110 ? 6.104 -8.023 -4.288 1.00 84.06 110 PRO A CA 1
ATOM 897 C C . PRO A 1 110 ? 6.613 -8.528 -5.646 1.00 84.06 110 PRO A C 1
ATOM 899 O O . PRO A 1 110 ? 7.576 -7.989 -6.190 1.00 84.06 110 PRO A O 1
ATOM 902 N N . GLN A 1 111 ? 5.946 -9.526 -6.234 1.00 83.19 111 GLN A N 1
ATOM 903 C CA . GLN A 1 111 ? 6.260 -10.045 -7.565 1.00 83.19 111 GLN A CA 1
ATOM 904 C C . GLN A 1 111 ? 6.008 -9.032 -8.694 1.00 83.19 111 GLN A C 1
ATOM 906 O O . GLN A 1 111 ? 6.592 -9.166 -9.764 1.00 83.19 111 GLN A O 1
ATOM 911 N N . PHE A 1 112 ? 5.192 -7.996 -8.463 1.00 86.81 112 PHE A N 1
ATOM 912 C CA . PHE A 1 112 ? 4.884 -6.946 -9.443 1.00 86.81 112 PHE A CA 1
ATOM 913 C C . PHE A 1 112 ? 5.722 -5.676 -9.243 1.00 86.81 112 PHE A C 1
ATOM 915 O O . PHE A 1 112 ? 5.324 -4.595 -9.677 1.00 86.81 112 PHE A O 1
ATOM 922 N N . LYS A 1 113 ? 6.896 -5.782 -8.607 1.00 88.31 113 LYS A N 1
ATOM 923 C CA . LYS A 1 113 ? 7.778 -4.646 -8.286 1.00 88.31 113 LYS A CA 1
ATOM 924 C C . LYS A 1 113 ? 8.010 -3.690 -9.465 1.00 88.31 113 LYS A C 1
ATOM 926 O O . LYS A 1 113 ? 7.834 -2.479 -9.308 1.00 88.31 113 LYS A O 1
ATOM 931 N N . ASP A 1 114 ? 8.377 -4.209 -10.634 1.00 86.31 114 ASP A N 1
ATOM 932 C CA . ASP A 1 114 ? 8.673 -3.380 -11.813 1.00 86.31 114 ASP A CA 1
ATOM 933 C C . ASP A 1 114 ? 7.419 -2.669 -12.339 1.00 86.31 114 ASP A C 1
ATOM 935 O O . ASP A 1 114 ? 7.454 -1.489 -12.697 1.00 86.31 114 ASP A O 1
ATOM 939 N N . TYR A 1 115 ? 6.281 -3.364 -12.314 1.00 89.81 115 TYR A N 1
ATOM 940 C CA . TYR A 1 115 ? 4.992 -2.803 -12.692 1.00 89.81 115 TYR A CA 1
ATOM 941 C C . TYR A 1 115 ? 4.572 -1.680 -11.732 1.00 89.81 115 TYR A C 1
ATOM 943 O O . TYR A 1 115 ? 4.357 -0.553 -12.182 1.00 89.81 115 TYR A O 1
ATOM 951 N N . ILE A 1 116 ? 4.550 -1.944 -10.421 1.00 92.00 116 ILE A N 1
ATOM 952 C CA . ILE A 1 116 ? 4.164 -0.973 -9.383 1.00 92.00 116 ILE A CA 1
ATOM 953 C C . ILE A 1 116 ? 5.070 0.263 -9.445 1.00 92.00 116 ILE A C 1
ATOM 955 O O . ILE A 1 116 ? 4.601 1.399 -9.352 1.00 92.00 116 ILE A O 1
ATOM 959 N N . SER A 1 117 ? 6.369 0.063 -9.683 1.00 92.12 117 SER A N 1
ATOM 960 C CA . SER A 1 117 ? 7.329 1.160 -9.825 1.00 92.12 117 SER A CA 1
ATOM 961 C C . SER A 1 117 ? 7.002 2.094 -10.986 1.00 92.12 117 SER A C 1
ATOM 963 O O . SER A 1 117 ? 7.244 3.299 -10.880 1.00 92.12 117 SER A O 1
ATOM 965 N N . SER A 1 118 ? 6.433 1.553 -12.063 1.00 89.94 118 SER A N 1
ATOM 966 C CA . SER A 1 118 ? 6.061 2.302 -13.265 1.00 89.94 118 SER A CA 1
ATOM 967 C C . SER A 1 118 ? 4.703 3.007 -13.182 1.00 89.94 118 SER A C 1
ATOM 969 O O . SER A 1 118 ? 4.375 3.783 -14.077 1.00 89.94 118 SER A O 1
ATOM 971 N N . LEU A 1 119 ? 3.917 2.775 -12.124 1.00 91.44 119 LEU A N 1
ATOM 972 C CA . LEU A 1 119 ? 2.616 3.418 -11.949 1.00 91.44 119 LEU A CA 1
ATOM 973 C C . LEU A 1 119 ? 2.742 4.914 -11.647 1.00 91.44 119 LEU A C 1
ATOM 975 O O . LEU A 1 119 ? 3.621 5.359 -10.899 1.00 91.44 119 LEU A O 1
ATOM 979 N N . SER A 1 120 ? 1.787 5.680 -12.178 1.00 90.44 120 SER A N 1
ATOM 980 C CA . SER A 1 120 ? 1.591 7.081 -11.812 1.00 90.44 120 SER A CA 1
ATOM 981 C C . SER A 1 120 ? 1.016 7.205 -10.395 1.00 90.44 120 SER A C 1
ATOM 983 O O . SER A 1 120 ? 0.321 6.314 -9.902 1.00 90.44 120 SER A O 1
ATOM 985 N N . GLY A 1 121 ? 1.232 8.351 -9.741 1.00 88.31 121 GLY A N 1
ATOM 986 C CA . GLY A 1 121 ? 0.657 8.609 -8.415 1.00 88.31 121 GLY A CA 1
ATOM 987 C C . GLY A 1 121 ? -0.881 8.598 -8.393 1.00 88.31 121 GLY A C 1
ATOM 988 O O . GLY A 1 121 ? -1.484 8.353 -7.349 1.00 88.31 121 GLY A O 1
ATOM 989 N N . LEU A 1 122 ? -1.543 8.845 -9.530 1.00 89.62 122 LEU A N 1
ATOM 990 C CA . LEU A 1 122 ? -2.996 8.687 -9.658 1.00 89.62 122 LEU A CA 1
ATOM 991 C C . LEU A 1 122 ? -3.392 7.205 -9.706 1.00 89.62 122 LEU A C 1
ATOM 993 O O . LEU A 1 122 ? -4.270 6.807 -8.945 1.00 89.62 122 LEU A O 1
ATOM 997 N N . ALA A 1 123 ? -2.704 6.392 -10.513 1.00 90.94 123 ALA A N 1
ATOM 998 C CA . ALA A 1 123 ? -2.955 4.953 -10.601 1.00 90.94 123 ALA A CA 1
ATOM 999 C C . ALA A 1 123 ? -2.763 4.255 -9.246 1.00 90.94 123 ALA A C 1
ATOM 1001 O O . ALA A 1 123 ? -3.629 3.497 -8.813 1.00 90.94 123 ALA A O 1
ATOM 1002 N N . VAL A 1 124 ? -1.690 4.589 -8.517 1.00 92.06 124 VAL A N 1
ATOM 1003 C CA . VAL A 1 124 ? -1.467 4.083 -7.151 1.00 92.06 124 VAL A CA 1
ATOM 1004 C C . VAL A 1 124 ? -2.649 4.433 -6.246 1.00 92.06 124 VAL A C 1
ATOM 1006 O O . VAL A 1 124 ? -3.181 3.562 -5.569 1.00 92.06 124 VAL A O 1
ATOM 1009 N N . ARG A 1 125 ? -3.118 5.689 -6.262 1.00 90.81 125 ARG A N 1
ATOM 1010 C CA . ARG A 1 125 ? -4.258 6.112 -5.432 1.00 90.81 125 ARG A CA 1
ATOM 1011 C C . ARG A 1 125 ? -5.555 5.377 -5.760 1.00 90.81 125 ARG A C 1
ATOM 1013 O O . ARG A 1 125 ? -6.345 5.179 -4.841 1.00 90.81 125 ARG A O 1
ATOM 1020 N N . MET A 1 126 ? -5.785 5.035 -7.026 1.00 89.94 126 MET A N 1
ATOM 1021 C CA . MET A 1 126 ? -6.960 4.271 -7.449 1.00 89.94 126 MET A CA 1
ATOM 1022 C C . MET A 1 126 ? -6.901 2.842 -6.910 1.00 89.94 126 MET A C 1
ATOM 1024 O O . MET A 1 126 ? -7.871 2.381 -6.318 1.00 89.94 126 MET A O 1
ATOM 1028 N N . LEU A 1 127 ? -5.746 2.184 -7.037 1.00 89.62 127 LEU A N 1
ATOM 1029 C CA . LEU A 1 127 ? -5.550 0.804 -6.584 1.00 89.62 127 LEU A CA 1
ATOM 1030 C C . LEU A 1 127 ? -5.519 0.667 -5.055 1.00 89.62 127 LEU A C 1
ATOM 1032 O O . LEU A 1 127 ? -5.935 -0.359 -4.533 1.00 89.62 127 LEU A O 1
ATOM 1036 N N . THR A 1 128 ? -5.074 1.696 -4.328 1.00 89.62 128 THR A N 1
ATOM 1037 C CA . THR A 1 128 ? -5.058 1.718 -2.851 1.00 89.62 128 THR A CA 1
ATOM 1038 C C . THR A 1 128 ? -6.260 2.463 -2.256 1.00 89.62 128 THR A C 1
ATOM 1040 O O . THR A 1 128 ? -6.172 3.029 -1.160 1.00 89.62 128 THR A O 1
ATOM 1043 N N . ASN A 1 129 ? -7.353 2.629 -3.002 1.00 87.38 129 ASN A N 1
ATOM 1044 C CA . ASN A 1 129 ? -8.548 3.267 -2.459 1.00 87.38 129 ASN A CA 1
ATOM 1045 C C . ASN A 1 129 ? -9.220 2.311 -1.460 1.00 87.38 129 ASN A C 1
ATOM 1047 O O . ASN A 1 129 ? -9.362 1.127 -1.731 1.00 87.38 129 ASN A O 1
ATOM 1051 N N . LYS A 1 130 ? -9.669 2.835 -0.314 1.00 81.25 130 LYS A N 1
ATOM 1052 C CA . LYS A 1 130 ? -10.324 2.052 0.748 1.00 81.25 130 LYS A CA 1
ATOM 1053 C C . LYS A 1 130 ? -11.572 1.297 0.276 1.00 81.25 130 LYS A C 1
ATOM 1055 O O . LYS A 1 130 ? -11.925 0.295 0.883 1.00 81.25 130 LYS A O 1
ATOM 1060 N N . ASN A 1 131 ? -12.231 1.786 -0.774 1.00 79.38 131 ASN A N 1
ATOM 1061 C CA . ASN A 1 131 ? -13.429 1.167 -1.344 1.00 79.38 131 ASN A CA 1
ATOM 1062 C C . ASN A 1 131 ? -13.105 0.066 -2.367 1.00 79.38 131 ASN A C 1
ATOM 1064 O O . ASN A 1 131 ? -14.016 -0.592 -2.859 1.00 79.38 131 ASN A O 1
ATOM 1068 N N . ILE A 1 132 ? -11.830 -0.122 -2.715 1.00 80.50 132 ILE A N 1
ATOM 1069 C CA . ILE A 1 132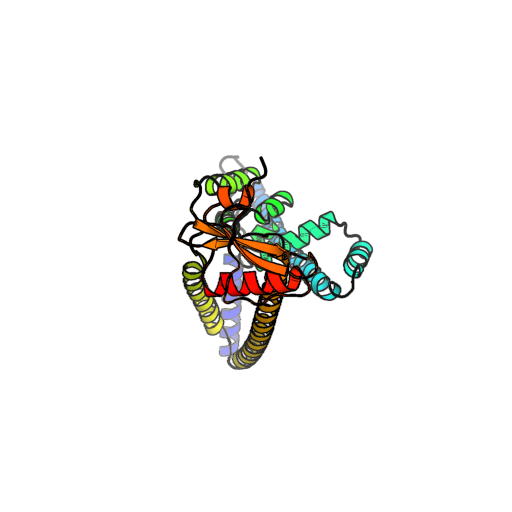 ? -11.392 -1.138 -3.669 1.00 80.50 132 ILE A CA 1
ATOM 1070 C C . ILE A 1 132 ? -10.937 -2.375 -2.904 1.00 80.50 132 ILE A C 1
ATOM 1072 O O . ILE A 1 132 ? -10.110 -2.310 -1.996 1.00 80.50 132 ILE A O 1
ATOM 1076 N N . ASN A 1 133 ? -11.485 -3.526 -3.290 1.00 80.88 133 ASN A N 1
ATOM 1077 C CA . ASN A 1 133 ? -11.077 -4.811 -2.744 1.00 80.88 133 ASN A CA 1
ATOM 1078 C C . ASN A 1 133 ? -9.601 -5.092 -3.116 1.00 80.88 133 ASN A C 1
ATOM 1080 O O . ASN A 1 133 ? -9.268 -5.031 -4.302 1.00 80.88 133 ASN A O 1
ATOM 1084 N N . PRO A 1 134 ? -8.721 -5.465 -2.165 1.00 79.75 134 PRO A N 1
ATOM 1085 C CA . PRO A 1 134 ? -7.327 -5.808 -2.463 1.00 79.75 134 PRO A CA 1
ATOM 1086 C C . PRO A 1 134 ? -7.160 -6.893 -3.539 1.00 79.75 134 PRO A C 1
ATOM 1088 O O . PRO A 1 134 ? -6.214 -6.848 -4.320 1.00 79.75 134 PRO A O 1
ATOM 1091 N N . GLN A 1 135 ? -8.096 -7.847 -3.632 1.00 80.12 135 GLN A N 1
ATOM 1092 C CA . GLN A 1 135 ? -8.080 -8.857 -4.694 1.00 80.12 135 GLN A CA 1
ATOM 1093 C C . GLN A 1 135 ? -8.376 -8.245 -6.066 1.00 80.12 135 GLN A C 1
ATOM 1095 O O . GLN A 1 135 ? -7.727 -8.595 -7.043 1.00 80.12 135 GLN A O 1
ATOM 1100 N N . LEU A 1 136 ? -9.304 -7.290 -6.138 1.00 82.56 136 LEU A N 1
ATOM 1101 C CA . LEU A 1 136 ? -9.589 -6.574 -7.377 1.00 82.56 136 LEU A CA 1
ATOM 1102 C C . LEU A 1 136 ? -8.363 -5.777 -7.842 1.00 82.56 136 LEU A C 1
ATOM 1104 O O . LEU A 1 136 ? -8.037 -5.792 -9.026 1.00 82.56 136 LEU A O 1
ATOM 1108 N N . ALA A 1 137 ? -7.649 -5.134 -6.912 1.00 84.19 137 ALA A N 1
ATOM 1109 C CA . ALA A 1 137 ? -6.401 -4.446 -7.224 1.00 84.19 137 ALA A CA 1
ATOM 1110 C C . ALA A 1 137 ? -5.342 -5.416 -7.779 1.00 84.19 137 ALA A C 1
ATOM 1112 O O . ALA A 1 137 ? -4.723 -5.107 -8.794 1.00 84.19 137 ALA A O 1
ATOM 1113 N N . LEU A 1 138 ? -5.176 -6.602 -7.179 1.00 84.75 138 LEU A N 1
ATOM 1114 C CA . LEU A 1 138 ? -4.295 -7.659 -7.698 1.00 84.75 138 LEU A CA 1
ATOM 1115 C C . LEU A 1 138 ? -4.676 -8.098 -9.113 1.00 84.75 138 LEU A C 1
ATOM 1117 O O . LEU A 1 138 ? -3.802 -8.154 -9.973 1.00 84.75 138 LEU A O 1
ATOM 1121 N N . ASP A 1 139 ? -5.961 -8.326 -9.380 1.00 84.69 139 ASP A N 1
ATOM 1122 C CA . ASP A 1 139 ? -6.427 -8.725 -10.710 1.00 84.69 139 ASP A CA 1
ATOM 1123 C C . ASP A 1 139 ? -6.118 -7.650 -11.772 1.00 84.69 139 ASP A C 1
ATOM 1125 O O . ASP A 1 1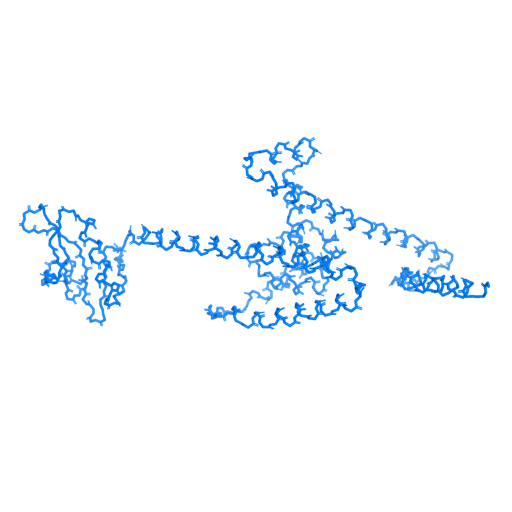39 ? -5.799 -7.968 -12.918 1.00 84.69 139 ASP A O 1
ATOM 1129 N N . VAL A 1 140 ? -6.212 -6.362 -11.413 1.00 86.31 140 VAL A N 1
ATOM 1130 C CA . VAL A 1 140 ? -5.830 -5.256 -12.309 1.00 86.31 140 VAL A CA 1
ATOM 1131 C C . VAL A 1 140 ? -4.316 -5.233 -12.533 1.00 86.31 140 VAL A C 1
ATOM 1133 O O . VAL A 1 140 ? -3.871 -5.029 -13.663 1.00 86.31 140 VAL A O 1
ATOM 1136 N N . MET A 1 141 ? -3.518 -5.489 -11.492 1.00 86.62 141 MET A N 1
ATOM 1137 C CA . MET A 1 141 ? -2.059 -5.588 -11.614 1.00 86.62 141 MET A CA 1
ATOM 1138 C C . MET A 1 141 ? -1.628 -6.768 -12.496 1.00 86.62 141 MET A C 1
ATOM 1140 O O . MET A 1 141 ? -0.727 -6.606 -13.316 1.00 86.62 141 MET A O 1
ATOM 1144 N N . GLU A 1 142 ? -2.297 -7.920 -12.392 1.00 86.44 142 GLU A N 1
ATOM 1145 C CA . GLU A 1 142 ? -2.056 -9.097 -13.243 1.00 86.44 142 GLU A CA 1
ATOM 1146 C C . GLU A 1 142 ? -2.309 -8.813 -14.727 1.00 86.44 142 GLU A C 1
ATOM 1148 O O . GLU A 1 142 ? -1.587 -9.322 -15.584 1.00 86.44 142 GLU A O 1
ATOM 1153 N N . LYS A 1 143 ? -3.283 -7.951 -15.041 1.00 85.88 143 LYS A N 1
ATOM 1154 C CA . LYS A 1 143 ? -3.543 -7.496 -16.415 1.00 85.88 143 LYS A CA 1
ATOM 1155 C C . LYS A 1 143 ? -2.475 -6.536 -16.953 1.00 85.88 143 LYS A C 1
ATOM 1157 O O . LYS A 1 143 ? -2.449 -6.281 -18.152 1.00 85.88 143 LYS A O 1
ATOM 1162 N N . GLY A 1 144 ? -1.601 -5.993 -16.101 1.00 83.12 144 GLY A N 1
ATOM 1163 C CA . GLY A 1 144 ? -0.484 -5.140 -16.520 1.00 83.12 144 GLY A CA 1
ATOM 1164 C C . GLY A 1 144 ? -0.885 -3.751 -17.033 1.00 83.12 144 GLY A C 1
ATOM 1165 O O . GLY A 1 144 ? -0.069 -3.075 -17.664 1.00 83.12 144 GLY A O 1
ATOM 1166 N N . VAL A 1 145 ? -2.109 -3.299 -16.746 1.00 85.50 145 VAL A N 1
ATOM 1167 C CA . VAL A 1 145 ? -2.669 -2.035 -17.247 1.00 85.50 145 VAL A CA 1
ATOM 1168 C C . VAL A 1 145 ? -2.144 -0.840 -16.457 1.00 85.50 145 VAL A C 1
ATOM 1170 O O . VAL A 1 145 ? -2.460 -0.667 -15.289 1.00 85.50 145 VAL A O 1
ATOM 1173 N N . LYS A 1 146 ? -1.385 0.045 -17.105 1.00 83.25 146 LYS A N 1
ATOM 1174 C CA . LYS A 1 146 ? -0.781 1.222 -16.443 1.00 83.25 146 LYS A CA 1
ATOM 1175 C C . LYS A 1 146 ? -1.586 2.510 -16.619 1.00 83.25 146 LYS A C 1
ATOM 1177 O O . LYS A 1 146 ? -1.363 3.479 -15.891 1.00 83.25 146 LYS A O 1
ATOM 1182 N N . ASN A 1 147 ? -2.486 2.534 -17.600 1.00 85.56 147 ASN A N 1
ATOM 1183 C CA . ASN A 1 147 ? -3.296 3.693 -17.947 1.00 85.56 147 ASN A CA 1
ATOM 1184 C C . ASN A 1 147 ? -4.400 3.906 -16.906 1.00 85.56 147 ASN A C 1
ATOM 1186 O O . ASN A 1 147 ? -5.158 2.995 -16.595 1.00 85.56 147 ASN A O 1
ATOM 1190 N N . THR A 1 148 ? -4.521 5.124 -16.385 1.00 83.06 148 THR A N 1
ATOM 1191 C CA . THR A 1 148 ? -5.526 5.465 -15.374 1.00 83.06 148 THR A CA 1
ATOM 1192 C C . THR A 1 148 ? -6.962 5.337 -15.874 1.00 83.06 148 THR A C 1
ATOM 1194 O O . THR A 1 148 ? -7.831 5.040 -15.065 1.00 83.06 148 THR A O 1
ATOM 1197 N N . THR A 1 149 ? -7.227 5.539 -17.168 1.00 85.50 149 THR A N 1
ATOM 1198 C CA . THR A 1 149 ? -8.576 5.378 -17.740 1.00 85.50 149 THR A CA 1
ATOM 1199 C C . THR A 1 149 ? -8.978 3.907 -17.756 1.00 85.50 149 THR A C 1
ATOM 1201 O O . THR A 1 149 ? -9.996 3.547 -17.182 1.00 85.50 149 THR A O 1
ATOM 1204 N N . GLU A 1 150 ? -8.116 3.044 -18.288 1.00 85.88 150 GLU A N 1
ATOM 1205 C CA . GLU A 1 150 ? -8.355 1.598 -18.334 1.00 85.88 150 GLU A CA 1
ATOM 1206 C C . GLU A 1 150 ? -8.380 0.976 -16.927 1.00 85.88 150 GLU A C 1
ATOM 1208 O O . GLU A 1 150 ? -9.206 0.115 -16.639 1.00 85.88 150 GLU A O 1
ATOM 1213 N N . ILE A 1 151 ? -7.525 1.441 -16.002 1.00 85.50 151 ILE A N 1
ATOM 1214 C CA . ILE A 1 151 ? -7.613 1.045 -14.586 1.00 85.50 151 ILE A CA 1
ATOM 1215 C C . ILE A 1 151 ? -8.993 1.409 -14.035 1.00 85.50 151 ILE A C 1
ATOM 1217 O O . ILE A 1 151 ? -9.577 0.618 -13.305 1.00 85.50 151 ILE A O 1
ATOM 1221 N N . LYS A 1 152 ? -9.521 2.594 -14.361 1.00 86.19 152 LYS A N 1
ATOM 1222 C CA . LYS A 1 152 ? -10.829 3.035 -13.870 1.00 86.19 152 LYS A CA 1
ATOM 1223 C C . LYS A 1 152 ? -11.940 2.124 -14.381 1.00 86.19 152 LYS A C 1
ATOM 1225 O O . LYS A 1 152 ? -12.711 1.634 -13.568 1.00 86.19 152 LYS A O 1
ATOM 1230 N N . GLU A 1 153 ? -11.962 1.856 -15.681 1.00 86.19 153 GLU A N 1
ATOM 1231 C CA . GLU A 1 153 ? -12.939 0.968 -16.322 1.00 86.19 153 GLU A CA 1
ATOM 1232 C C . GLU A 1 153 ? -12.910 -0.431 -15.700 1.00 86.19 153 GLU A C 1
ATOM 1234 O O . GLU A 1 153 ? -13.938 -0.947 -15.278 1.00 86.19 153 GLU A O 1
ATOM 1239 N N . LEU A 1 154 ? -11.719 -1.009 -15.512 1.00 84.19 154 LEU A N 1
ATOM 1240 C CA . LEU A 1 154 ? -11.570 -2.325 -14.885 1.00 84.19 154 LEU A CA 1
ATOM 1241 C C . LEU A 1 154 ? -12.030 -2.376 -13.425 1.00 84.19 154 LEU A C 1
ATOM 1243 O O . LEU A 1 154 ? -12.419 -3.444 -12.942 1.00 84.19 154 LEU A O 1
ATOM 1247 N N . LEU A 1 155 ? -11.925 -1.259 -12.706 1.00 82.94 155 LEU A N 1
ATOM 1248 C CA . LEU A 1 155 ? -12.421 -1.149 -11.339 1.00 82.94 155 LEU A CA 1
ATOM 1249 C C . LEU A 1 155 ? -13.942 -0.939 -11.317 1.00 82.94 155 LEU A C 1
ATOM 1251 O O . LEU A 1 155 ? -14.599 -1.504 -10.450 1.00 82.94 155 LEU A O 1
ATOM 1255 N N . GLU A 1 156 ? -14.495 -0.180 -12.265 1.00 80.31 156 GLU A N 1
ATOM 1256 C CA . GLU A 1 156 ? -15.931 0.104 -12.378 1.00 80.31 156 GLU A CA 1
ATOM 1257 C C . GLU A 1 156 ? -16.729 -1.121 -12.854 1.00 80.31 156 GLU A C 1
ATOM 1259 O O . GLU A 1 156 ? -17.727 -1.473 -12.219 1.00 80.31 156 GLU A O 1
ATOM 1264 N N . ASP A 1 157 ? -16.234 -1.846 -13.861 1.00 64.75 157 ASP A N 1
ATOM 1265 C CA . ASP A 1 157 ? -16.854 -3.066 -14.402 1.00 64.75 157 ASP A CA 1
ATOM 1266 C C . ASP A 1 157 ? -17.045 -4.154 -13.337 1.00 64.75 157 ASP A C 1
ATOM 1268 O O . ASP A 1 157 ? -18.028 -4.889 -13.359 1.00 64.75 157 ASP A O 1
ATOM 1272 N N . LYS A 1 158 ? -16.130 -4.252 -12.361 1.00 58.09 158 LYS A N 1
ATOM 1273 C CA . LYS A 1 158 ? -16.233 -5.230 -11.261 1.00 58.09 158 LYS A CA 1
ATOM 1274 C C . LYS A 1 158 ? -16.968 -4.704 -10.024 1.00 58.09 158 LYS A C 1
ATOM 1276 O O . LYS A 1 158 ? -17.068 -5.421 -9.032 1.00 58.09 158 LYS A O 1
ATOM 1281 N N . THR A 1 159 ? -17.465 -3.465 -10.061 1.00 52.41 159 THR A N 1
ATOM 1282 C CA . THR A 1 159 ? -18.318 -2.883 -9.006 1.00 52.41 159 THR A CA 1
ATOM 1283 C C . THR A 1 159 ? -19.808 -2.863 -9.366 1.00 52.41 159 THR A C 1
ATOM 1285 O O . THR A 1 159 ? -20.618 -2.518 -8.509 1.00 52.41 159 THR A O 1
ATOM 1288 N N . GLN A 1 160 ? -20.184 -3.265 -10.588 1.00 41.59 160 GLN A N 1
ATOM 1289 C CA . GLN A 1 160 ? -21.574 -3.324 -11.068 1.00 41.59 160 GLN A CA 1
ATOM 1290 C C . GLN A 1 160 ? -22.238 -4.712 -10.963 1.00 41.59 160 GLN A C 1
ATOM 1292 O O . GLN A 1 160 ? -23.210 -4.970 -11.669 1.00 41.59 160 GLN A O 1
ATOM 1297 N N . ASP A 1 161 ? -21.794 -5.587 -10.056 1.00 34.69 161 ASP A N 1
ATOM 1298 C CA . ASP A 1 161 ? -22.641 -6.710 -9.630 1.00 34.69 161 ASP A CA 1
ATOM 1299 C C . ASP A 1 161 ? -23.611 -6.228 -8.531 1.00 34.69 161 ASP A C 1
ATOM 1301 O O . ASP A 1 161 ? -23.175 -5.677 -7.512 1.00 34.69 161 ASP A O 1
ATOM 1305 N N . PRO A 1 162 ? -24.937 -6.370 -8.720 1.00 36.53 162 PRO A N 1
ATOM 1306 C CA . PRO A 1 162 ? -25.924 -5.849 -7.789 1.00 36.53 162 PRO A CA 1
ATOM 1307 C C . PRO A 1 162 ? -25.920 -6.674 -6.501 1.00 36.53 162 PRO A C 1
ATOM 1309 O O . PRO A 1 162 ? -26.268 -7.847 -6.516 1.00 36.53 162 PRO A O 1
ATOM 1312 N N . ALA A 1 163 ? -25.576 -6.025 -5.386 1.00 38.34 163 ALA A N 1
ATOM 1313 C CA . ALA A 1 163 ? -25.938 -6.416 -4.023 1.00 38.34 163 ALA A CA 1
ATOM 1314 C C . ALA A 1 163 ? -25.939 -7.935 -3.745 1.00 38.34 163 ALA A C 1
ATOM 1316 O O . ALA A 1 163 ? -26.965 -8.494 -3.356 1.00 38.34 163 ALA A O 1
ATOM 1317 N N . GLU A 1 164 ? -24.795 -8.608 -3.883 1.00 35.66 164 GLU A N 1
ATOM 1318 C CA . GLU A 1 164 ? -24.640 -9.889 -3.197 1.00 35.66 164 GLU A CA 1
ATOM 1319 C C . GLU A 1 164 ? -24.419 -9.625 -1.708 1.00 35.66 164 GLU A C 1
ATOM 1321 O O . GLU A 1 164 ? -23.448 -8.994 -1.282 1.00 35.66 164 GLU A O 1
ATOM 1326 N N . GLU A 1 165 ? -25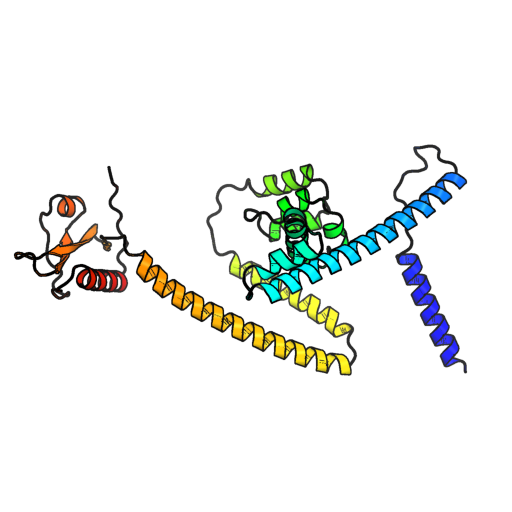.391 -10.097 -0.929 1.00 33.31 165 GLU A N 1
ATOM 1327 C CA . GLU A 1 165 ? -25.317 -10.296 0.509 1.00 33.31 165 GLU A CA 1
ATOM 1328 C C . GLU A 1 165 ? -23.907 -10.711 0.931 1.00 33.31 165 GLU A C 1
ATOM 1330 O O . GLU A 1 165 ? -23.306 -11.625 0.364 1.00 33.31 165 GLU A O 1
ATOM 1335 N N . VAL A 1 166 ? -23.412 -10.070 1.988 1.00 35.19 166 VAL A N 1
ATOM 1336 C CA . VAL A 1 166 ? -22.209 -10.467 2.717 1.00 35.19 166 VAL A CA 1
ATOM 1337 C C . VAL A 1 166 ? -22.419 -11.886 3.264 1.00 35.19 166 VAL A C 1
ATOM 1339 O O . VAL A 1 166 ? -22.827 -12.077 4.405 1.00 35.19 166 VAL A O 1
ATOM 1342 N N . LYS A 1 167 ? -22.166 -12.902 2.438 1.00 37.00 167 LYS A N 1
ATOM 1343 C CA . LYS A 1 167 ? -21.996 -14.291 2.855 1.00 37.00 167 LYS A CA 1
ATOM 1344 C C . LYS A 1 167 ? -20.507 -14.569 2.915 1.00 37.00 167 LYS A C 1
ATOM 1346 O O . LYS A 1 167 ? -19.818 -14.543 1.902 1.00 37.00 167 LYS A O 1
ATOM 1351 N N . ASP A 1 168 ? -20.038 -14.773 4.141 1.00 38.09 168 ASP A N 1
ATOM 1352 C CA . ASP A 1 168 ? -18.772 -15.380 4.560 1.00 38.09 168 ASP A CA 1
ATOM 1353 C C . ASP A 1 168 ? -17.840 -15.887 3.439 1.00 38.09 168 ASP A C 1
ATOM 1355 O O . ASP A 1 168 ? -17.642 -17.084 3.231 1.00 38.09 168 ASP A O 1
ATOM 1359 N N . ASN A 1 169 ? -17.153 -14.961 2.766 1.00 35.81 169 ASN A N 1
ATOM 1360 C CA . ASN A 1 169 ? -16.082 -15.283 1.817 1.00 35.81 169 ASN A CA 1
ATOM 1361 C C . ASN A 1 169 ? -14.737 -15.599 2.509 1.00 35.81 169 ASN A C 1
ATOM 1363 O O . ASN A 1 169 ? -13.746 -15.928 1.847 1.00 35.81 169 ASN A O 1
ATOM 1367 N N . ASN A 1 170 ? -14.679 -15.555 3.846 1.00 42.69 170 ASN A N 1
ATOM 1368 C CA . ASN A 1 170 ? -13.436 -15.738 4.602 1.00 42.69 170 ASN A CA 1
ATOM 1369 C C . ASN A 1 170 ? -12.893 -17.181 4.583 1.00 42.69 170 ASN A C 1
ATOM 1371 O O . ASN A 1 170 ? -11.679 -17.378 4.648 1.00 42.69 170 ASN A O 1
ATOM 1375 N N . ILE A 1 171 ? -13.739 -18.205 4.420 1.00 40.78 171 ILE A N 1
ATOM 1376 C CA . ILE A 1 171 ? -13.292 -19.610 4.514 1.00 40.78 171 ILE A CA 1
ATOM 1377 C C . ILE A 1 171 ? -12.715 -20.124 3.180 1.00 40.78 171 ILE A C 1
ATOM 1379 O O . ILE A 1 171 ? -11.747 -20.893 3.166 1.00 40.78 171 ILE A O 1
ATOM 1383 N N . LEU A 1 172 ? -13.252 -19.680 2.036 1.00 39.88 172 LEU A N 1
ATOM 1384 C CA . LEU A 1 172 ? -12.812 -20.155 0.716 1.00 39.88 172 LEU A CA 1
ATOM 1385 C C . LEU A 1 172 ? -11.506 -19.478 0.251 1.00 39.88 172 LEU A C 1
ATOM 1387 O O . LEU A 1 172 ? -10.669 -20.120 -0.393 1.00 39.88 172 LEU A O 1
ATOM 1391 N N . ALA A 1 173 ? -11.280 -18.218 0.647 1.00 44.12 173 ALA A N 1
ATOM 1392 C CA . ALA A 1 173 ? -10.026 -17.501 0.409 1.00 44.12 173 ALA A CA 1
ATOM 1393 C C . ALA A 1 173 ? -8.846 -18.112 1.192 1.00 44.12 173 ALA A C 1
ATOM 1395 O O . ALA A 1 173 ? -7.742 -18.214 0.652 1.00 44.12 173 ALA A O 1
ATOM 1396 N N . GLY A 1 174 ? -9.079 -18.596 2.419 1.00 42.09 174 GLY A N 1
ATOM 1397 C CA . GLY A 1 174 ? -8.056 -19.242 3.251 1.00 42.09 174 GLY A CA 1
ATOM 1398 C C . GLY A 1 174 ? -7.434 -20.480 2.594 1.00 42.09 174 GLY A C 1
ATOM 1399 O O . GLY A 1 174 ? -6.213 -20.580 2.494 1.00 42.09 174 GLY A O 1
ATOM 1400 N N . LYS A 1 175 ? -8.258 -21.377 2.032 1.00 48.34 175 LYS A N 1
ATOM 1401 C CA . LYS A 1 175 ? -7.783 -22.625 1.396 1.00 48.34 175 LYS A CA 1
ATOM 1402 C C . LYS A 1 175 ? -6.989 -22.395 0.101 1.00 48.34 175 LYS A C 1
ATOM 1404 O O . LYS A 1 175 ? -6.073 -23.160 -0.208 1.00 48.34 175 LYS A O 1
ATOM 1409 N N . LYS A 1 176 ? -7.317 -21.351 -0.674 1.00 51.34 176 LYS A N 1
ATOM 1410 C CA . LYS A 1 176 ? -6.536 -20.961 -1.867 1.00 51.34 176 LYS A CA 1
ATOM 1411 C C . LYS A 1 176 ? -5.214 -20.290 -1.477 1.00 51.34 176 LYS A C 1
ATOM 1413 O O . LYS A 1 176 ? -4.180 -20.639 -2.044 1.00 51.34 176 LYS A O 1
ATOM 1418 N N . ARG A 1 177 ? -5.230 -19.407 -0.470 1.00 46.34 177 ARG A N 1
ATOM 1419 C CA . ARG A 1 177 ? -4.027 -18.761 0.089 1.00 46.34 177 ARG A CA 1
ATOM 1420 C C . ARG A 1 177 ? -3.055 -19.782 0.687 1.00 46.34 177 ARG A C 1
ATOM 1422 O O . ARG A 1 177 ? -1.860 -19.693 0.434 1.00 46.34 177 ARG A O 1
ATOM 1429 N N . GLU A 1 178 ? -3.564 -20.806 1.370 1.00 50.66 178 GLU A N 1
ATOM 1430 C CA . GLU A 1 178 ? -2.763 -21.904 1.925 1.00 50.66 178 GLU A CA 1
ATOM 1431 C C . GLU A 1 178 ? -2.016 -22.693 0.836 1.00 50.66 178 GLU A C 1
ATOM 1433 O O . GLU A 1 178 ? -0.825 -22.969 0.972 1.00 50.66 178 GLU A O 1
ATOM 1438 N N . LYS A 1 179 ? -2.682 -23.020 -0.281 1.00 61.19 179 LYS A N 1
ATOM 1439 C CA . LYS A 1 179 ? -2.045 -23.726 -1.409 1.00 61.19 179 LYS A CA 1
ATOM 1440 C C . LYS A 1 179 ? -0.946 -22.900 -2.080 1.00 61.19 179 LYS A C 1
ATOM 1442 O O . LYS A 1 179 ? 0.068 -23.466 -2.484 1.00 61.19 179 LYS A O 1
ATOM 1447 N N . ILE A 1 180 ? -1.146 -21.590 -2.213 1.00 55.00 180 ILE A N 1
ATOM 1448 C CA . ILE A 1 180 ? -0.155 -20.682 -2.807 1.00 55.00 180 ILE A CA 1
ATOM 1449 C C . ILE A 1 180 ? 1.036 -20.510 -1.857 1.00 55.00 180 ILE A C 1
ATOM 1451 O O . ILE A 1 180 ? 2.176 -20.670 -2.285 1.00 55.00 180 ILE A O 1
ATOM 1455 N N . ALA A 1 181 ? 0.781 -20.296 -0.563 1.00 53.16 181 ALA A N 1
ATOM 1456 C CA . ALA A 1 181 ? 1.823 -20.197 0.457 1.00 53.16 181 ALA A CA 1
ATOM 1457 C C . ALA A 1 181 ? 2.679 -21.472 0.528 1.00 53.16 181 ALA A C 1
ATOM 1459 O O . ALA A 1 181 ? 3.904 -21.386 0.518 1.00 53.16 181 ALA A O 1
ATOM 1460 N N . LYS A 1 182 ? 2.050 -22.657 0.505 1.00 69.56 182 LYS A N 1
ATOM 1461 C CA . LYS A 1 182 ? 2.758 -23.947 0.475 1.00 69.56 182 LYS A CA 1
ATOM 1462 C C . LYS A 1 182 ? 3.642 -24.091 -0.765 1.00 69.56 182 LYS A C 1
ATOM 1464 O O . LYS A 1 182 ? 4.822 -24.378 -0.623 1.00 69.56 182 LYS A O 1
ATOM 1469 N N . LYS A 1 183 ? 3.130 -23.773 -1.962 1.00 66.62 183 LYS A N 1
ATOM 1470 C CA . LYS A 1 183 ? 3.929 -23.813 -3.202 1.00 66.62 183 LYS A CA 1
ATOM 1471 C C . LYS A 1 183 ? 5.129 -22.861 -3.183 1.00 66.62 183 LYS A C 1
ATOM 1473 O O . LYS A 1 183 ? 6.192 -23.222 -3.682 1.00 66.62 183 LYS A O 1
ATOM 1478 N N . ILE A 1 184 ? 4.969 -21.658 -2.626 1.00 55.88 184 ILE A N 1
ATOM 1479 C CA . ILE A 1 184 ? 6.068 -20.691 -2.491 1.00 55.88 184 ILE A CA 1
ATOM 1480 C C . ILE A 1 184 ? 7.139 -21.257 -1.555 1.00 55.88 184 ILE A C 1
ATOM 1482 O O . ILE A 1 184 ? 8.310 -21.300 -1.930 1.00 55.88 184 ILE A O 1
ATOM 1486 N N . VAL A 1 185 ? 6.737 -21.766 -0.387 1.00 61.16 185 VAL A N 1
ATOM 1487 C CA . VAL A 1 185 ? 7.648 -22.377 0.592 1.00 61.16 185 VAL A CA 1
ATOM 1488 C C . VAL A 1 185 ? 8.377 -23.584 -0.002 1.00 61.16 185 VAL A C 1
ATOM 1490 O O . VAL A 1 185 ? 9.600 -23.648 0.096 1.00 61.16 185 VAL A O 1
ATOM 1493 N N . ASP A 1 186 ? 7.674 -24.478 -0.697 1.00 67.06 186 ASP A N 1
ATOM 1494 C CA . ASP A 1 186 ? 8.267 -25.651 -1.350 1.00 67.06 186 ASP A CA 1
ATOM 1495 C C . ASP A 1 186 ? 9.310 -25.247 -2.408 1.00 67.06 186 ASP A C 1
ATOM 1497 O O . ASP A 1 186 ? 10.385 -25.843 -2.502 1.00 67.06 186 ASP A O 1
ATOM 1501 N N . SER A 1 187 ? 9.042 -24.178 -3.167 1.00 53.59 187 SER A N 1
ATOM 1502 C CA . SER A 1 187 ? 9.973 -23.651 -4.175 1.00 53.59 187 SER A CA 1
ATOM 1503 C C . SER A 1 187 ? 11.214 -22.973 -3.577 1.00 53.59 187 SER A C 1
ATOM 1505 O O . SER A 1 187 ? 12.278 -22.968 -4.204 1.00 53.59 187 SER A O 1
ATOM 1507 N N . CYS A 1 188 ? 11.090 -22.418 -2.367 1.00 52.00 188 CYS A N 1
ATOM 1508 C CA . CYS A 1 188 ? 12.194 -21.832 -1.611 1.00 52.00 188 CYS A CA 1
ATOM 1509 C C . CYS A 1 188 ? 13.042 -22.921 -0.941 1.00 52.00 188 CYS A C 1
ATOM 1511 O O . CYS A 1 188 ? 14.266 -22.864 -1.009 1.00 52.00 188 CYS A O 1
ATOM 1513 N N . LEU A 1 189 ? 12.412 -23.955 -0.372 1.00 59.78 189 LEU A N 1
ATOM 1514 C CA . LEU A 1 189 ? 13.094 -25.100 0.245 1.00 59.78 189 LEU A CA 1
ATOM 1515 C C . LEU A 1 189 ? 13.939 -25.896 -0.760 1.00 59.78 189 LEU A C 1
ATOM 1517 O O . LEU A 1 189 ? 14.992 -26.410 -0.396 1.00 59.78 189 LEU A O 1
ATOM 1521 N N . ALA A 1 190 ? 13.535 -25.938 -2.033 1.00 64.12 190 ALA A N 1
ATOM 1522 C CA . ALA A 1 190 ? 14.291 -26.592 -3.102 1.00 64.12 190 ALA A CA 1
ATOM 1523 C C . ALA A 1 190 ? 15.629 -25.900 -3.461 1.00 64.12 190 ALA A C 1
ATOM 1525 O O . ALA A 1 190 ? 16.395 -26.445 -4.255 1.00 64.12 190 ALA A O 1
ATOM 1526 N N . LYS A 1 191 ? 15.913 -24.701 -2.925 1.00 61.78 191 LYS A N 1
ATOM 1527 C CA . LYS A 1 191 ? 17.063 -23.856 -3.311 1.00 61.78 191 LYS A CA 1
ATOM 1528 C C . LYS A 1 191 ? 18.057 -23.568 -2.171 1.00 61.78 191 LYS A C 1
ATOM 1530 O O . LYS A 1 191 ? 18.970 -22.773 -2.378 1.00 61.78 191 LYS A O 1
ATOM 1535 N N . ILE A 1 192 ? 17.886 -24.177 -0.996 1.00 54.25 192 ILE A N 1
ATOM 1536 C CA . ILE A 1 192 ? 18.575 -23.814 0.260 1.00 54.25 192 ILE A CA 1
ATOM 1537 C C . ILE A 1 192 ? 19.615 -24.884 0.659 1.00 54.25 192 ILE A C 1
ATOM 1539 O O . ILE A 1 192 ? 19.297 -26.072 0.670 1.00 54.25 192 ILE A O 1
ATOM 1543 N N . ASP A 1 193 ? 20.843 -24.466 1.006 1.00 58.09 193 ASP A N 1
ATOM 1544 C CA . ASP A 1 193 ? 21.907 -25.324 1.570 1.00 58.09 193 ASP A CA 1
ATOM 1545 C C . ASP A 1 193 ? 21.699 -25.549 3.091 1.00 58.09 193 ASP A C 1
ATOM 1547 O O . ASP A 1 193 ? 20.992 -24.806 3.772 1.00 58.09 193 ASP A O 1
ATOM 1551 N N . ASN A 1 194 ? 22.289 -26.597 3.668 1.00 54.22 194 ASN A N 1
ATOM 1552 C CA . ASN A 1 194 ? 21.939 -27.142 4.990 1.00 54.22 194 ASN A CA 1
ATOM 1553 C C . ASN A 1 194 ? 22.195 -26.168 6.171 1.00 54.22 194 ASN A C 1
ATOM 1555 O O . ASN A 1 194 ? 21.529 -26.254 7.207 1.00 54.22 194 ASN A O 1
ATOM 1559 N N . GLN A 1 195 ? 23.123 -25.212 6.027 1.00 56.56 195 GLN A N 1
ATOM 1560 C CA . GLN A 1 195 ? 23.350 -24.145 7.020 1.00 56.56 195 GLN A CA 1
ATOM 1561 C C . GLN A 1 195 ? 22.249 -23.071 7.003 1.00 56.56 195 GLN A C 1
ATOM 1563 O O . GLN A 1 195 ? 21.820 -22.625 8.070 1.00 56.56 195 GLN A O 1
ATOM 1568 N N . ASP A 1 196 ? 21.721 -22.741 5.826 1.00 59.41 196 ASP A N 1
ATOM 1569 C CA . ASP A 1 196 ? 20.644 -21.760 5.649 1.00 59.41 196 ASP A CA 1
ATOM 1570 C C . ASP A 1 196 ? 19.302 -22.294 6.179 1.00 59.41 196 ASP A C 1
ATOM 1572 O O . ASP A 1 196 ? 18.451 -21.545 6.659 1.00 59.41 196 ASP A O 1
ATOM 1576 N N . LEU A 1 197 ? 19.135 -23.619 6.202 1.00 60.38 197 LEU A N 1
ATOM 1577 C CA . LEU A 1 197 ? 17.936 -24.292 6.708 1.00 60.38 197 LEU A CA 1
ATOM 1578 C C . LEU A 1 197 ? 17.790 -24.160 8.237 1.00 60.38 197 LEU A C 1
ATOM 1580 O O . LEU A 1 197 ? 16.675 -24.100 8.762 1.00 60.38 197 LEU A O 1
ATOM 1584 N N . LYS A 1 198 ? 18.906 -24.087 8.976 1.00 68.62 198 LYS A N 1
ATOM 1585 C CA . LYS A 1 198 ? 18.890 -23.877 10.433 1.00 68.62 198 LYS A CA 1
ATOM 1586 C C . LYS A 1 198 ? 18.528 -22.433 10.789 1.00 68.62 198 LYS A C 1
ATOM 1588 O O . LYS A 1 198 ? 17.715 -22.243 11.693 1.00 68.62 198 LYS A O 1
ATOM 1593 N N . ALA A 1 199 ? 19.077 -21.458 10.063 1.00 64.69 199 ALA A N 1
ATOM 1594 C CA . ALA A 1 199 ? 18.727 -20.045 10.212 1.00 64.69 199 ALA A CA 1
ATOM 1595 C C . ALA A 1 199 ? 17.249 -19.806 9.862 1.00 64.69 199 ALA A C 1
ATOM 1597 O O . ALA A 1 199 ? 16.496 -19.294 10.685 1.00 64.69 199 ALA A O 1
ATOM 1598 N N . ALA A 1 200 ? 16.783 -20.345 8.730 1.00 63.94 200 ALA A N 1
ATOM 1599 C CA . ALA A 1 200 ? 15.380 -20.260 8.330 1.00 63.94 200 ALA A CA 1
ATOM 1600 C C . ALA A 1 200 ? 14.418 -20.872 9.368 1.00 63.94 200 ALA A C 1
ATOM 1602 O O . ALA A 1 200 ? 13.327 -20.351 9.591 1.00 63.94 200 ALA A O 1
ATOM 1603 N N . LYS A 1 201 ? 14.807 -21.962 10.050 1.00 73.94 201 LYS A N 1
ATOM 1604 C CA . LYS A 1 201 ? 14.018 -22.539 11.158 1.00 73.94 201 LYS A CA 1
ATOM 1605 C C . LYS A 1 201 ? 13.955 -21.625 12.383 1.00 73.94 201 LYS A C 1
ATOM 1607 O O . LYS A 1 201 ? 12.927 -21.602 13.059 1.00 73.94 201 LYS A O 1
ATOM 1612 N N . GLN A 1 202 ? 15.038 -20.915 12.692 1.00 69.69 202 GLN A N 1
ATOM 1613 C CA . GLN A 1 202 ? 15.071 -19.955 13.796 1.00 69.69 202 GLN A CA 1
ATOM 1614 C C . GLN A 1 202 ? 14.190 -18.745 13.486 1.00 69.69 202 GLN A C 1
ATOM 1616 O O . GLN A 1 202 ? 13.351 -18.396 14.315 1.00 69.69 202 GLN A O 1
ATOM 1621 N N . ASP A 1 203 ? 14.289 -18.206 12.273 1.00 61.94 203 ASP A N 1
ATOM 1622 C CA . ASP A 1 203 ? 13.439 -17.110 11.803 1.00 61.94 203 ASP A CA 1
ATOM 1623 C C . ASP A 1 203 ? 11.961 -17.515 11.801 1.00 61.94 203 ASP A C 1
ATOM 1625 O O . ASP A 1 203 ? 11.103 -16.778 12.275 1.00 61.94 203 ASP A O 1
ATOM 1629 N N . LEU A 1 204 ? 11.638 -18.736 11.363 1.00 73.19 204 LEU A N 1
ATOM 1630 C CA . LEU A 1 204 ? 10.264 -19.245 11.375 1.00 73.19 204 LEU A CA 1
ATOM 1631 C C . LEU A 1 204 ? 9.706 -19.365 12.801 1.00 73.19 204 LEU A C 1
ATOM 1633 O O . LEU A 1 204 ? 8.546 -19.032 13.038 1.00 73.19 204 LEU A O 1
ATOM 1637 N N . ASN A 1 205 ? 10.518 -19.804 13.764 1.00 75.25 205 ASN A N 1
ATOM 1638 C CA . ASN A 1 205 ? 10.112 -19.822 15.171 1.00 75.25 205 ASN A CA 1
ATOM 1639 C C . ASN A 1 205 ? 9.941 -18.408 15.742 1.00 75.25 205 ASN A C 1
ATOM 1641 O O . ASN A 1 205 ? 9.005 -18.175 16.503 1.00 75.25 205 ASN A O 1
ATOM 1645 N N . PHE A 1 206 ? 10.792 -17.462 15.345 1.00 74.56 206 PHE A N 1
ATOM 1646 C CA . PHE A 1 206 ? 10.639 -16.054 15.700 1.00 74.56 206 PHE A CA 1
ATOM 1647 C C . PHE A 1 206 ? 9.318 -15.482 15.162 1.00 74.56 206 PHE A C 1
ATOM 1649 O O . PHE A 1 206 ? 8.535 -14.922 15.928 1.00 74.56 206 PHE A O 1
ATOM 1656 N N . PHE A 1 207 ? 9.001 -15.718 13.886 1.00 68.25 207 PHE A N 1
ATOM 1657 C CA . PHE A 1 207 ? 7.732 -15.289 13.296 1.00 68.25 207 PHE A CA 1
ATOM 1658 C C . PHE A 1 207 ? 6.520 -15.957 13.947 1.00 68.25 207 PHE A C 1
ATOM 1660 O O . PHE A 1 207 ? 5.519 -15.285 14.172 1.00 68.25 207 PHE A O 1
ATOM 1667 N N . LYS A 1 208 ? 6.597 -17.244 14.312 1.00 79.38 208 LYS A N 1
ATOM 1668 C CA . LYS A 1 208 ? 5.525 -17.917 15.069 1.00 79.38 208 LYS A CA 1
ATOM 1669 C C . LYS A 1 208 ? 5.240 -17.235 16.403 1.00 79.38 208 LYS A C 1
ATOM 1671 O O . LYS A 1 208 ? 4.077 -17.094 16.763 1.00 79.38 208 LYS A O 1
ATOM 1676 N N . ASN A 1 209 ? 6.280 -16.807 17.115 1.00 79.19 209 ASN A N 1
ATOM 1677 C CA . ASN A 1 209 ? 6.107 -16.098 18.380 1.00 79.19 209 ASN A CA 1
ATOM 1678 C C . ASN A 1 209 ? 5.453 -14.727 18.166 1.00 79.19 209 ASN A C 1
ATOM 1680 O O . ASN A 1 209 ? 4.515 -14.400 18.882 1.00 79.19 209 ASN A O 1
ATOM 1684 N N . ILE A 1 210 ? 5.869 -13.976 17.138 1.00 73.75 210 ILE A N 1
ATOM 1685 C CA . ILE A 1 210 ? 5.224 -12.702 16.775 1.00 73.75 210 ILE A CA 1
ATOM 1686 C C . ILE A 1 210 ? 3.752 -12.913 16.417 1.00 73.75 210 ILE A C 1
ATOM 1688 O O . ILE A 1 210 ? 2.898 -12.156 16.866 1.00 73.75 210 ILE A O 1
ATOM 1692 N N . ILE A 1 211 ? 3.441 -13.934 15.614 1.00 80.31 211 ILE A N 1
ATOM 1693 C CA . ILE A 1 211 ? 2.058 -14.252 15.236 1.00 80.31 211 ILE A CA 1
ATOM 1694 C C . ILE A 1 211 ? 1.229 -14.535 16.487 1.00 80.31 211 ILE A C 1
ATOM 1696 O O . ILE A 1 211 ? 0.154 -13.966 16.627 1.00 80.31 211 ILE A O 1
ATOM 1700 N N . LYS A 1 212 ? 1.758 -15.327 17.423 1.00 85.25 212 LYS A N 1
ATOM 1701 C CA . LYS A 1 212 ? 1.082 -15.621 18.686 1.00 85.25 212 LYS A CA 1
ATOM 1702 C C . LYS A 1 212 ? 0.828 -14.359 19.521 1.00 85.25 212 LYS A C 1
ATOM 1704 O O . LYS A 1 212 ? -0.276 -14.162 20.009 1.00 85.25 212 LYS A O 1
ATOM 1709 N N . GLU A 1 213 ? 1.811 -13.466 19.637 1.00 81.81 213 GLU A N 1
ATOM 1710 C CA . GLU A 1 213 ? 1.621 -12.182 20.329 1.00 81.81 213 GLU A CA 1
ATOM 1711 C C . GLU A 1 213 ? 0.557 -11.300 19.658 1.00 81.81 213 GLU A C 1
ATOM 1713 O O . GLU A 1 213 ? -0.168 -10.568 20.333 1.00 81.81 213 GLU A O 1
ATOM 1718 N N . LEU A 1 214 ? 0.467 -11.331 18.326 1.00 78.75 214 LEU A N 1
ATOM 1719 C CA . LEU A 1 214 ? -0.568 -10.613 17.585 1.00 78.75 214 LEU A CA 1
ATOM 1720 C C . LEU A 1 214 ? -1.950 -11.239 17.794 1.00 78.75 214 LEU A C 1
ATOM 1722 O O . LEU A 1 214 ? -2.911 -10.494 17.964 1.00 78.75 214 LEU A O 1
ATOM 1726 N N . GLU A 1 215 ? -2.051 -12.569 17.817 1.00 78.31 215 GLU A N 1
ATOM 1727 C CA . GLU A 1 215 ? -3.285 -13.291 18.155 1.00 78.31 215 GLU A CA 1
ATOM 1728 C C . GLU A 1 215 ? -3.775 -12.908 19.557 1.00 78.31 215 GLU A C 1
ATOM 1730 O O . GLU A 1 215 ? -4.938 -12.541 19.715 1.00 78.31 215 GLU A O 1
ATOM 1735 N N . ASP A 1 216 ? -2.879 -12.878 20.548 1.00 85.31 216 ASP A N 1
ATOM 1736 C CA . ASP A 1 216 ? -3.205 -12.467 21.918 1.00 85.31 216 ASP A CA 1
ATOM 1737 C C . ASP A 1 216 ? -3.669 -10.996 21.979 1.00 85.31 216 ASP A C 1
ATOM 1739 O O . ASP A 1 216 ? -4.636 -10.667 22.671 1.00 85.31 216 ASP A O 1
ATOM 1743 N N . LYS A 1 217 ? -3.031 -10.095 21.213 1.00 77.94 217 LYS A N 1
ATOM 1744 C CA . LYS A 1 217 ? -3.456 -8.684 21.099 1.00 77.94 217 LYS A CA 1
ATOM 1745 C C . LYS A 1 217 ? -4.823 -8.535 20.437 1.00 77.94 217 LYS A C 1
ATOM 1747 O O . LYS A 1 217 ? -5.600 -7.683 20.863 1.00 77.94 217 LYS A O 1
ATOM 1752 N N . ILE A 1 218 ? -5.113 -9.334 19.410 1.00 76.06 218 ILE A N 1
ATOM 1753 C CA . ILE A 1 218 ? -6.423 -9.350 18.752 1.00 76.06 218 ILE A CA 1
ATOM 1754 C C . ILE A 1 218 ? -7.482 -9.839 19.738 1.00 76.06 218 ILE A C 1
ATOM 1756 O O . ILE A 1 218 ? -8.484 -9.155 19.902 1.00 76.06 218 ILE A O 1
ATOM 1760 N N . ALA A 1 219 ? -7.235 -10.939 20.453 1.00 79.12 219 ALA A N 1
ATOM 1761 C CA . ALA A 1 219 ? -8.165 -11.465 21.451 1.00 79.12 219 ALA A CA 1
ATOM 1762 C C . ALA A 1 219 ? -8.448 -10.443 22.569 1.00 79.12 219 ALA A C 1
ATOM 1764 O O . ALA A 1 219 ? -9.604 -10.208 22.919 1.00 79.12 219 ALA A O 1
ATOM 1765 N N . ALA A 1 220 ? -7.413 -9.765 23.075 1.00 76.25 220 ALA A N 1
ATOM 1766 C CA . ALA A 1 220 ? -7.574 -8.691 24.056 1.00 76.25 220 ALA A CA 1
ATOM 1767 C C . ALA A 1 220 ? -8.384 -7.507 23.494 1.00 76.25 220 ALA A C 1
ATOM 1769 O O . ALA A 1 220 ? -9.254 -6.959 24.170 1.00 76.25 220 ALA A O 1
ATOM 1770 N N . GLN A 1 221 ? -8.140 -7.130 22.236 1.00 76.31 221 GLN A N 1
ATOM 1771 C CA . GLN A 1 221 ? -8.880 -6.064 21.568 1.00 76.31 221 GLN A CA 1
ATOM 1772 C C . GLN A 1 221 ? -10.340 -6.452 21.291 1.00 76.31 221 GLN A C 1
ATOM 1774 O O . GLN A 1 221 ? -11.219 -5.601 21.406 1.00 76.31 221 GLN A O 1
ATOM 1779 N N . GLU A 1 222 ? -10.623 -7.706 20.943 1.00 72.56 222 GLU A N 1
ATOM 1780 C CA . GLU A 1 222 ? -11.979 -8.246 20.806 1.00 72.56 222 GLU A CA 1
ATOM 1781 C C . GLU A 1 222 ? -12.716 -8.232 22.148 1.00 72.56 222 GLU A C 1
ATOM 1783 O O . GLU A 1 222 ? -13.876 -7.821 22.206 1.00 72.56 222 GLU A O 1
ATOM 1788 N N . GLU A 1 223 ? -12.037 -8.583 23.242 1.00 70.69 223 GLU A N 1
ATOM 1789 C CA . GLU A 1 223 ? -12.589 -8.491 24.593 1.00 70.69 223 GLU A CA 1
ATOM 1790 C C . GLU A 1 223 ? -12.896 -7.029 24.971 1.00 70.69 223 GLU A C 1
ATOM 1792 O O . GLU A 1 223 ? -13.999 -6.722 25.432 1.00 70.69 223 GLU A O 1
ATOM 1797 N N . ASP A 1 224 ? -11.985 -6.094 24.693 1.00 67.50 224 ASP A N 1
ATOM 1798 C CA . ASP A 1 224 ? -12.186 -4.656 24.912 1.00 67.50 224 ASP A CA 1
ATOM 1799 C C . ASP A 1 224 ? -13.292 -4.063 24.024 1.00 67.50 224 ASP A C 1
ATOM 1801 O O . ASP A 1 224 ? -14.050 -3.188 24.457 1.00 67.50 224 ASP A O 1
ATOM 1805 N N . LEU A 1 225 ? -13.420 -4.531 22.780 1.00 59.03 225 LEU A N 1
ATOM 1806 C CA . LEU A 1 225 ? -14.502 -4.154 21.872 1.00 59.03 225 LEU A CA 1
ATOM 1807 C C . LEU A 1 225 ? -15.840 -4.748 22.313 1.00 59.03 225 LEU A C 1
ATOM 1809 O O . LEU A 1 225 ? -16.850 -4.058 22.207 1.00 59.03 225 LEU A O 1
ATOM 1813 N N . SER A 1 226 ? -15.867 -5.964 22.864 1.00 55.12 226 SER A N 1
ATOM 1814 C CA . SER A 1 226 ? -17.076 -6.549 23.458 1.00 55.12 226 SER A CA 1
ATOM 1815 C C . SER A 1 226 ? -17.556 -5.713 24.653 1.00 55.12 226 SER A C 1
ATOM 1817 O O . SER A 1 226 ? -18.731 -5.354 24.729 1.00 55.12 226 SER A O 1
ATOM 1819 N N . LYS A 1 227 ? -16.628 -5.261 25.509 1.00 58.84 227 LYS A N 1
ATOM 1820 C CA . LYS A 1 227 ? -16.903 -4.349 26.630 1.00 58.84 227 LYS A CA 1
ATOM 1821 C C . LYS A 1 227 ? -17.370 -2.970 26.143 1.00 58.84 227 LYS A C 1
ATOM 1823 O O . LYS A 1 227 ? -18.324 -2.418 26.685 1.00 58.84 227 LYS A O 1
ATOM 1828 N N . LYS A 1 228 ? -16.769 -2.420 25.079 1.00 52.72 228 LYS A N 1
ATOM 1829 C CA . LYS A 1 228 ? -17.191 -1.140 24.467 1.00 52.72 228 LYS A CA 1
ATOM 1830 C C . LYS A 1 228 ? -18.520 -1.225 23.714 1.00 52.72 228 LYS A C 1
ATOM 1832 O O . LYS A 1 228 ? -19.262 -0.246 23.709 1.00 52.72 228 LYS A O 1
ATOM 1837 N N . ASN A 1 229 ? -18.842 -2.355 23.091 1.00 40.69 229 ASN A N 1
ATOM 1838 C CA . ASN A 1 229 ? -20.140 -2.576 22.457 1.00 40.69 229 ASN A CA 1
ATOM 1839 C C . ASN A 1 229 ? -21.242 -2.730 23.511 1.00 40.69 229 ASN A C 1
ATOM 1841 O O . ASN A 1 229 ? -22.320 -2.177 23.315 1.00 40.69 229 ASN A O 1
ATOM 1845 N N . ASN A 1 230 ? -20.943 -3.319 24.673 1.00 42.50 230 ASN A N 1
ATOM 1846 C CA . ASN A 1 230 ? -21.844 -3.272 25.830 1.00 42.50 230 ASN A CA 1
ATOM 1847 C C . ASN A 1 230 ? -22.090 -1.825 26.317 1.00 42.50 230 ASN A C 1
ATOM 1849 O O . ASN A 1 230 ? -23.210 -1.495 26.693 1.00 42.50 230 ASN A O 1
ATOM 1853 N N . LEU A 1 231 ? -21.098 -0.928 26.211 1.00 40.25 231 LEU A N 1
ATOM 1854 C CA . LEU A 1 231 ? -21.238 0.514 26.499 1.00 40.25 231 LEU A CA 1
ATOM 1855 C C . LEU A 1 231 ? -21.945 1.324 25.388 1.00 40.25 231 LEU A C 1
ATOM 1857 O O . LEU A 1 231 ? -22.519 2.372 25.673 1.00 40.25 231 LEU A O 1
ATOM 1861 N N . LYS A 1 232 ? -21.932 0.872 24.125 1.00 39.53 232 LYS A N 1
ATOM 1862 C CA . LYS A 1 232 ? -22.619 1.532 22.989 1.00 39.53 232 LYS A CA 1
ATOM 1863 C C . LYS A 1 232 ? -24.021 0.991 22.690 1.00 39.53 232 LYS A C 1
ATOM 1865 O O . LYS A 1 232 ? -24.749 1.625 21.932 1.00 39.53 232 LYS A O 1
ATOM 1870 N N . LEU A 1 233 ? -24.438 -0.100 23.334 1.00 40.25 233 LEU A N 1
ATOM 1871 C CA . LEU A 1 233 ? -25.847 -0.514 23.417 1.00 40.25 233 LEU A CA 1
ATOM 1872 C C . LEU A 1 233 ? -26.701 0.438 24.281 1.00 40.25 233 LEU A C 1
ATOM 1874 O O . LEU A 1 233 ? -27.925 0.305 24.335 1.00 40.25 233 LEU A O 1
ATOM 1878 N N . VAL A 1 234 ? -26.088 1.445 24.911 1.00 41.59 234 VAL A N 1
ATOM 1879 C CA . VAL A 1 234 ? -26.755 2.481 25.712 1.00 41.59 234 VAL A CA 1
ATOM 1880 C C . VAL A 1 234 ? -27.337 3.584 24.810 1.00 41.59 234 VAL A C 1
ATOM 1882 O O . VAL A 1 234 ? -26.982 4.754 24.897 1.00 41.59 234 VAL A O 1
ATOM 1885 N N . LYS A 1 235 ? -28.233 3.185 23.903 1.00 44.50 235 LYS A N 1
ATOM 1886 C CA . LYS A 1 235 ? -29.351 4.003 23.389 1.00 44.50 235 LYS A CA 1
ATOM 1887 C C . LYS A 1 235 ? -30.600 3.157 23.078 1.00 44.50 235 LYS A C 1
ATOM 1889 O O . LYS A 1 235 ? -31.561 3.688 22.537 1.00 44.50 235 LYS A O 1
ATOM 1894 N N . ASN A 1 236 ? -30.632 1.873 23.445 1.00 53.81 236 ASN A N 1
ATOM 1895 C CA . ASN A 1 236 ? -31.802 1.020 23.233 1.00 53.81 236 ASN A CA 1
ATOM 1896 C C . ASN A 1 236 ? -32.623 0.927 24.520 1.00 53.81 236 ASN A C 1
ATOM 1898 O O . ASN A 1 236 ? -32.506 -0.040 25.256 1.00 53.81 236 ASN A O 1
ATOM 1902 N N . LYS A 1 237 ? -33.483 1.908 24.809 1.00 71.38 237 LYS A N 1
ATOM 1903 C CA . LYS A 1 237 ? -34.315 1.868 26.030 1.00 71.38 237 LYS A CA 1
ATOM 1904 C C . LYS A 1 237 ? -35.331 0.704 26.068 1.00 71.38 237 LYS A C 1
ATOM 1906 O O . LYS A 1 237 ? -35.990 0.521 27.090 1.00 71.38 237 LYS A O 1
ATOM 1911 N N . LEU A 1 238 ? -35.469 -0.069 24.981 1.00 86.06 238 LEU A N 1
ATOM 1912 C CA . LEU A 1 238 ? -36.556 -1.023 24.753 1.00 86.06 238 LEU A CA 1
ATOM 1913 C C . LEU A 1 238 ? -36.075 -2.341 24.126 1.00 86.06 238 LEU A C 1
ATOM 1915 O O . LEU A 1 238 ? -35.229 -2.354 23.230 1.00 86.06 238 LEU A O 1
ATOM 1919 N N . PHE A 1 239 ? -36.693 -3.446 24.545 1.00 90.31 239 PHE A N 1
ATOM 1920 C CA . PHE A 1 239 ? -36.541 -4.777 23.948 1.00 90.31 239 PHE A CA 1
ATOM 1921 C C . PHE A 1 239 ? -37.908 -5.369 23.598 1.00 90.31 239 PHE A C 1
ATOM 1923 O O . PHE A 1 239 ? -38.890 -5.087 24.281 1.00 90.31 239 PHE A O 1
ATOM 1930 N N . ILE A 1 240 ? -37.971 -6.212 22.568 1.00 89.94 240 ILE A N 1
ATOM 1931 C CA . ILE A 1 240 ? -39.178 -6.939 22.163 1.00 89.94 240 ILE A CA 1
ATOM 1932 C C . ILE A 1 240 ? -38.924 -8.450 22.179 1.00 89.94 240 ILE A C 1
ATOM 1934 O O . ILE A 1 240 ? -37.868 -8.920 21.746 1.00 89.94 240 ILE A O 1
ATOM 1938 N N . ASP A 1 241 ? -39.876 -9.216 22.707 1.00 90.12 241 ASP A N 1
ATOM 1939 C CA . ASP A 1 241 ? -39.833 -10.679 22.654 1.00 90.12 241 ASP A CA 1
ATOM 1940 C C . ASP A 1 241 ? -40.488 -11.237 21.375 1.00 90.12 241 ASP A C 1
ATOM 1942 O O . ASP A 1 241 ? -41.039 -10.505 20.554 1.00 90.12 241 ASP A O 1
ATOM 1946 N N . GLY A 1 242 ? -40.438 -12.561 21.198 1.00 84.12 242 GLY A N 1
ATOM 1947 C CA . GLY A 1 242 ? -41.071 -13.230 20.054 1.00 84.12 242 GLY A CA 1
ATOM 1948 C C . GLY A 1 242 ? -42.606 -13.171 20.042 1.00 84.12 242 GLY A C 1
ATOM 1949 O O . GLY A 1 242 ? -43.209 -13.497 19.024 1.00 84.12 242 GLY A O 1
ATOM 1950 N N . GLU A 1 243 ? -43.241 -12.761 21.144 1.00 85.94 243 GLU A N 1
ATOM 1951 C CA . GLU A 1 243 ? -44.696 -12.594 21.268 1.00 85.94 243 GLU A CA 1
ATOM 1952 C C . GLU A 1 243 ? -45.139 -11.138 21.025 1.00 85.94 243 GLU A C 1
ATOM 1954 O O . GLU A 1 243 ? -46.337 -10.851 20.999 1.00 85.94 243 GLU A O 1
ATOM 1959 N N . GLY A 1 244 ? -44.188 -10.219 20.828 1.00 86.75 244 GLY A N 1
ATOM 1960 C CA . GLY A 1 244 ? -44.437 -8.797 20.611 1.00 86.75 244 GLY A CA 1
ATOM 1961 C C . GLY A 1 244 ? -44.553 -7.961 21.891 1.00 86.75 244 GLY A C 1
ATOM 1962 O O . GLY A 1 244 ? -44.892 -6.778 21.805 1.00 86.75 244 GLY A O 1
ATOM 1963 N N . ASN A 1 245 ? -44.266 -8.529 23.067 1.00 92.31 245 ASN A N 1
ATOM 1964 C CA . ASN A 1 245 ? -44.254 -7.774 24.317 1.00 92.31 245 ASN A CA 1
ATOM 1965 C C . ASN A 1 245 ? -43.034 -6.845 24.363 1.00 92.31 245 ASN A C 1
ATOM 1967 O O . ASN A 1 245 ? -41.913 -7.256 24.065 1.00 92.31 245 ASN A O 1
ATOM 1971 N N . ILE A 1 246 ? -43.251 -5.608 24.803 1.00 92.25 246 ILE A N 1
ATOM 1972 C CA . ILE A 1 246 ? -42.223 -4.570 24.911 1.00 92.25 246 ILE A CA 1
ATOM 1973 C C . ILE A 1 246 ? -41.725 -4.487 26.349 1.00 92.25 246 ILE A C 1
ATOM 1975 O O . ILE A 1 246 ? -42.525 -4.326 27.269 1.00 92.25 246 ILE A O 1
ATOM 1979 N N . TYR A 1 247 ? -40.413 -4.556 26.540 1.00 93.31 247 TYR A N 1
ATOM 1980 C CA . TYR A 1 247 ? -39.734 -4.509 27.831 1.00 93.31 247 TYR A CA 1
ATOM 1981 C C . TYR A 1 247 ? -38.926 -3.221 27.972 1.00 93.31 247 TYR A C 1
ATOM 1983 O O . TYR A 1 247 ? -38.159 -2.874 27.076 1.00 93.31 247 TYR A O 1
ATOM 1991 N N . PHE A 1 248 ? -39.084 -2.535 29.104 1.00 92.19 248 PHE A N 1
ATOM 1992 C CA . PHE A 1 248 ? -38.492 -1.220 29.365 1.00 92.19 248 PHE A CA 1
ATOM 1993 C C . PHE A 1 248 ? -38.316 -0.969 30.865 1.00 92.19 248 PHE A C 1
ATOM 1995 O O . PHE A 1 248 ? -38.931 -1.642 31.695 1.00 92.19 248 PHE A O 1
ATOM 2002 N N . VAL A 1 249 ? -37.478 0.004 31.218 1.00 90.81 249 VAL A N 1
ATOM 2003 C CA . VAL A 1 249 ? -37.285 0.455 32.604 1.00 90.81 249 VAL A CA 1
ATOM 2004 C C . VAL A 1 249 ? -38.170 1.666 32.875 1.00 90.81 249 VAL A C 1
ATOM 2006 O O . VAL A 1 249 ? -38.281 2.550 32.029 1.00 90.81 249 VAL A O 1
ATOM 2009 N N . ARG A 1 250 ? -38.790 1.715 34.056 1.00 88.12 250 ARG A N 1
ATOM 2010 C CA . ARG A 1 250 ? -39.449 2.922 34.574 1.00 88.12 250 ARG A CA 1
ATOM 2011 C C . ARG A 1 250 ? -39.397 2.974 36.098 1.00 88.12 250 ARG A C 1
ATOM 2013 O O . ARG A 1 250 ? -39.088 1.971 36.751 1.00 88.12 250 ARG A O 1
ATOM 2020 N N . ASP A 1 251 ? -39.742 4.130 36.644 1.00 86.69 251 ASP A N 1
ATOM 2021 C CA . ASP A 1 251 ? -39.907 4.359 38.071 1.00 86.69 251 ASP A CA 1
ATOM 2022 C C . ASP A 1 251 ? -41.170 3.683 38.642 1.00 86.69 251 ASP A C 1
ATOM 2024 O O . ASP A 1 251 ? -42.151 3.373 37.951 1.00 86.69 251 ASP A O 1
ATOM 2028 N N . GLY A 1 252 ? -41.106 3.380 39.935 1.00 75.19 252 GLY A N 1
ATOM 2029 C CA . GLY A 1 252 ? -42.214 2.861 40.722 1.00 75.19 252 GLY A CA 1
ATOM 2030 C C . GLY A 1 252 ? -43.141 3.957 41.233 1.00 75.19 252 GLY A C 1
ATOM 2031 O O . GLY A 1 252 ? -42.854 5.148 41.149 1.00 75.19 252 GLY A O 1
ATOM 2032 N N . ILE A 1 253 ? -44.263 3.543 41.826 1.00 63.66 253 ILE A N 1
ATOM 2033 C CA . ILE A 1 253 ? -45.174 4.467 42.512 1.00 63.66 253 ILE A CA 1
ATOM 2034 C C . ILE A 1 253 ? -44.425 5.008 43.740 1.00 63.66 253 ILE A C 1
ATOM 2036 O O . ILE A 1 253 ? -44.325 4.313 44.748 1.00 63.66 253 ILE A O 1
ATOM 2040 N N . GLY A 1 254 ? -43.846 6.204 43.609 1.00 64.44 254 GLY A N 1
ATOM 2041 C CA . GLY A 1 254 ? -42.968 6.820 44.609 1.00 64.44 254 GLY A CA 1
ATOM 2042 C C . GLY A 1 254 ? -41.670 7.430 44.061 1.00 64.44 254 GLY A C 1
ATOM 2043 O O . GLY A 1 254 ? -40.965 8.038 44.846 1.00 64.44 254 GLY A O 1
ATOM 2044 N N . GLN A 1 255 ? -41.362 7.294 42.761 1.00 65.25 255 GLN A N 1
ATOM 2045 C CA . GLN A 1 255 ? -40.236 7.938 42.039 1.00 65.25 255 GLN A CA 1
ATOM 2046 C C . GLN A 1 255 ? -38.798 7.671 42.536 1.00 65.25 255 GLN A C 1
ATOM 2048 O O . GLN A 1 255 ? -37.856 8.005 41.827 1.00 65.25 255 GLN A O 1
ATOM 2053 N N . ASP A 1 256 ? -38.614 6.979 43.661 1.00 77.81 256 ASP A N 1
ATOM 2054 C CA . ASP A 1 256 ? -37.291 6.710 44.253 1.00 77.81 256 ASP A CA 1
ATOM 2055 C C . ASP A 1 256 ? -36.745 5.300 43.951 1.00 77.81 256 ASP A C 1
ATOM 2057 O O . ASP A 1 256 ? -35.768 4.849 44.547 1.00 77.81 256 ASP A O 1
ATOM 2061 N N . SER A 1 257 ? -37.399 4.542 43.066 1.00 88.19 257 SER A N 1
ATOM 2062 C CA . SER A 1 257 ? -36.937 3.202 42.683 1.00 88.19 257 SER A CA 1
ATOM 2063 C C . SER A 1 257 ? -37.341 2.840 41.261 1.00 88.19 257 SER A C 1
ATOM 2065 O O . SER A 1 257 ? -38.417 3.209 40.791 1.00 88.19 257 SER A O 1
ATOM 2067 N N . TYR A 1 258 ? -36.487 2.071 40.590 1.00 91.38 258 TYR A N 1
ATOM 2068 C CA . TYR A 1 258 ? -36.624 1.678 39.192 1.00 91.38 258 TYR A CA 1
ATOM 2069 C C . TYR A 1 258 ? -36.802 0.172 39.060 1.00 91.38 258 TYR A C 1
ATOM 2071 O O . TYR A 1 258 ? -36.243 -0.616 39.827 1.00 91.38 258 TYR A O 1
ATOM 2079 N N . LYS A 1 259 ? -37.583 -0.251 38.067 1.00 92.88 259 LYS A N 1
ATOM 2080 C CA . LYS A 1 259 ? -37.772 -1.667 37.751 1.00 92.88 259 LYS A CA 1
ATOM 2081 C C . LYS A 1 259 ? -38.051 -1.871 36.272 1.00 92.88 259 LYS A C 1
ATOM 2083 O O . LYS A 1 259 ? -38.488 -0.966 35.567 1.00 92.88 259 LYS A O 1
ATOM 2088 N N . VAL A 1 260 ? -37.827 -3.098 35.818 1.00 93.25 260 VAL A N 1
ATOM 2089 C CA . VAL A 1 260 ? -38.202 -3.550 34.481 1.00 93.25 260 VAL A CA 1
ATOM 2090 C C . VAL A 1 260 ? -39.692 -3.879 34.419 1.00 93.25 260 VAL A C 1
ATOM 2092 O O . VAL A 1 260 ? -40.213 -4.681 35.204 1.00 93.25 260 VAL A O 1
ATOM 2095 N N . PHE A 1 261 ? -40.371 -3.303 33.438 1.00 93.06 261 PHE A N 1
ATOM 2096 C CA . PHE A 1 261 ? -41.770 -3.542 33.122 1.00 93.06 261 PHE A CA 1
ATOM 2097 C C . PHE A 1 261 ? -41.916 -4.139 31.727 1.00 93.06 261 PHE A C 1
ATOM 2099 O O . PHE A 1 261 ? -41.018 -4.050 30.892 1.00 93.06 261 PHE A O 1
ATOM 2106 N N . LYS A 1 262 ? -43.072 -4.763 31.495 1.00 93.75 262 LYS A N 1
ATOM 2107 C CA . LYS A 1 262 ? -43.498 -5.235 30.184 1.00 93.75 262 LYS A CA 1
ATOM 2108 C C . LYS A 1 262 ? -44.868 -4.678 29.808 1.00 93.75 262 LYS A C 1
ATOM 2110 O O . LYS A 1 262 ? -45.768 -4.648 30.650 1.00 93.75 262 LYS A O 1
ATOM 2115 N N . ALA A 1 263 ? -45.028 -4.297 28.550 1.00 93.00 263 ALA A N 1
ATOM 2116 C CA . ALA A 1 263 ? -46.299 -3.991 27.903 1.00 93.00 263 ALA A CA 1
ATOM 2117 C C . ALA A 1 263 ? -46.595 -5.049 26.835 1.00 93.00 263 ALA A C 1
ATOM 2119 O O . ALA A 1 263 ? -45.676 -5.665 26.299 1.00 93.00 263 ALA A O 1
ATOM 2120 N N . LYS A 1 264 ? -47.873 -5.267 26.514 1.00 90.56 264 LYS A N 1
ATOM 2121 C CA . LYS A 1 264 ? -48.271 -6.325 25.571 1.00 90.56 264 LYS A CA 1
ATOM 2122 C C . LYS A 1 264 ? -47.859 -6.037 24.123 1.00 90.56 264 LYS A C 1
ATOM 2124 O O . LYS A 1 264 ? -47.709 -6.959 23.335 1.00 90.56 264 LYS A O 1
ATOM 2129 N N . ASN A 1 265 ? -47.754 -4.765 23.759 1.00 88.88 265 ASN A N 1
ATOM 2130 C CA . ASN A 1 265 ? -47.372 -4.297 22.430 1.00 88.88 265 ASN A CA 1
ATOM 2131 C C . ASN A 1 265 ? -46.896 -2.836 22.519 1.00 88.88 265 ASN A C 1
ATOM 2133 O O . ASN A 1 265 ? -46.949 -2.219 23.585 1.00 88.88 265 ASN A O 1
ATOM 2137 N N . TYR A 1 266 ? -46.449 -2.282 21.392 1.00 86.38 266 TYR A N 1
ATOM 2138 C CA . TYR A 1 266 ? -45.933 -0.914 21.315 1.00 86.38 266 TYR A CA 1
ATOM 2139 C C . TYR A 1 266 ? -46.965 0.170 21.664 1.00 86.38 266 TYR A C 1
ATOM 2141 O O . TYR A 1 266 ? -46.609 1.156 22.305 1.00 86.38 266 TYR A O 1
ATOM 2149 N N . GLN A 1 267 ? -48.236 -0.020 21.298 1.00 86.25 267 GLN A N 1
ATOM 2150 C CA . GLN A 1 267 ? -49.297 0.938 21.623 1.00 86.25 267 GLN A CA 1
ATOM 2151 C C . GLN A 1 267 ? -49.578 0.951 23.131 1.00 86.25 267 GLN A C 1
ATOM 2153 O O . GLN A 1 267 ? -49.613 2.014 23.738 1.00 86.25 267 GLN A O 1
ATOM 2158 N N . ASP A 1 268 ? -49.669 -0.229 23.752 1.00 89.38 268 ASP A N 1
ATOM 2159 C CA . ASP A 1 268 ? -49.844 -0.372 25.202 1.00 89.38 268 ASP A CA 1
ATOM 2160 C C . ASP A 1 268 ? -48.659 0.255 25.977 1.00 89.38 268 ASP A C 1
ATOM 2162 O O . ASP A 1 268 ? -48.857 0.846 27.039 1.00 89.38 268 ASP A O 1
ATOM 2166 N N . TYR A 1 269 ? -47.435 0.180 25.432 1.00 88.50 269 TYR A N 1
ATOM 2167 C CA . TYR A 1 269 ? -46.263 0.890 25.962 1.00 88.50 269 TYR A CA 1
ATOM 2168 C C . TYR A 1 269 ? -46.407 2.417 25.845 1.00 88.50 269 TYR A C 1
ATOM 2170 O O . TYR A 1 269 ? -46.258 3.102 26.856 1.00 88.50 269 TYR A O 1
ATOM 2178 N N . LYS A 1 270 ? -46.748 2.946 24.658 1.00 87.19 270 LYS A N 1
ATOM 2179 C CA . LYS A 1 270 ? -46.934 4.393 24.436 1.00 87.19 270 LYS A CA 1
ATOM 2180 C C . LYS A 1 270 ? -48.028 4.992 25.312 1.00 87.19 270 LYS A C 1
ATOM 2182 O O . LYS A 1 270 ? -47.840 6.057 25.891 1.00 87.19 270 LYS A O 1
ATOM 2187 N N . ASP A 1 271 ? -49.147 4.289 25.427 1.00 87.31 271 ASP A N 1
ATOM 2188 C CA . ASP A 1 271 ? -50.304 4.736 26.201 1.00 87.31 271 ASP A CA 1
ATOM 2189 C C . ASP A 1 271 ? -50.143 4.438 27.702 1.00 87.31 271 ASP A C 1
ATOM 2191 O O . ASP A 1 271 ? -50.988 4.822 28.511 1.00 87.31 271 ASP A O 1
ATOM 2195 N N . ASN A 1 272 ? -49.059 3.750 28.087 1.00 84.56 272 ASN A N 1
ATOM 2196 C CA . ASN A 1 272 ? -48.761 3.314 29.450 1.00 84.56 272 ASN A CA 1
ATOM 2197 C C . ASN A 1 272 ? -49.915 2.511 30.092 1.00 84.56 272 ASN A C 1
ATOM 2199 O O . ASN A 1 272 ? -50.187 2.608 31.292 1.00 84.56 272 ASN A O 1
ATOM 2203 N N . ILE A 1 273 ? -50.595 1.687 29.289 1.00 84.94 273 ILE A N 1
ATOM 2204 C CA . ILE A 1 273 ? -51.712 0.831 29.707 1.00 84.94 273 ILE A CA 1
ATOM 2205 C C . ILE A 1 273 ? -51.297 -0.639 29.717 1.00 84.94 273 ILE A C 1
ATOM 2207 O O . ILE A 1 273 ? -50.460 -1.078 28.937 1.00 84.94 273 ILE A O 1
ATOM 2211 N N . ARG A 1 274 ? -51.903 -1.436 30.608 1.00 84.69 274 ARG A N 1
ATOM 2212 C CA . ARG A 1 274 ? -51.624 -2.887 30.732 1.00 84.69 274 ARG A CA 1
ATOM 2213 C C . ARG A 1 274 ? -50.129 -3.202 30.904 1.00 84.69 274 ARG A C 1
ATOM 2215 O O . ARG A 1 274 ? -49.620 -4.213 30.420 1.00 84.69 274 ARG A O 1
ATOM 2222 N N . VAL A 1 275 ? -49.436 -2.318 31.614 1.00 89.25 275 VAL A N 1
ATOM 2223 C CA . VAL A 1 275 ? -48.017 -2.442 31.929 1.00 89.25 275 VAL A CA 1
ATOM 2224 C C . VAL A 1 275 ? -47.858 -3.233 33.227 1.00 89.25 275 VAL A C 1
ATOM 2226 O O . VAL A 1 275 ? -48.465 -2.909 34.249 1.00 89.25 275 VAL A O 1
ATOM 2229 N N . HIS A 1 276 ? -47.022 -4.270 33.207 1.00 92.12 276 HIS A N 1
ATOM 2230 C CA . HIS A 1 276 ? -46.797 -5.152 34.351 1.00 92.12 276 HIS A CA 1
ATOM 2231 C C . HIS A 1 276 ? -45.314 -5.245 34.700 1.00 92.12 276 HIS A C 1
ATOM 2233 O O . HIS A 1 276 ? -44.477 -5.465 33.830 1.00 92.12 276 HIS A O 1
ATOM 2239 N N . GLY A 1 277 ? -44.982 -5.126 35.987 1.00 91.94 277 GLY A N 1
ATOM 2240 C CA . GLY A 1 277 ? -43.610 -5.317 36.458 1.00 91.94 277 GLY A CA 1
ATOM 2241 C C . GLY A 1 277 ? -43.144 -6.757 36.232 1.00 91.94 277 GLY A C 1
ATOM 2242 O O . GLY A 1 277 ? -43.872 -7.713 36.521 1.00 91.94 277 GLY A O 1
ATOM 2243 N N . VAL A 1 278 ? -41.920 -6.929 35.738 1.00 93.06 278 VAL A N 1
ATOM 2244 C CA . VAL A 1 278 ? -41.326 -8.253 35.538 1.00 93.06 278 VAL A CA 1
ATOM 2245 C C . VAL A 1 278 ? -41.000 -8.854 36.906 1.00 93.06 278 VAL A C 1
ATOM 2247 O O . VAL A 1 278 ? -40.111 -8.391 37.616 1.00 93.06 278 VAL A O 1
ATOM 2250 N N . LYS A 1 279 ? -41.747 -9.893 37.304 1.00 91.00 279 LYS A N 1
ATOM 2251 C CA . LYS A 1 279 ? -41.668 -10.482 38.655 1.00 91.00 279 LYS A CA 1
ATOM 2252 C C . LYS A 1 279 ? -40.280 -11.014 39.016 1.00 91.00 279 LYS A C 1
ATOM 2254 O O . LYS A 1 279 ? -39.898 -10.940 40.175 1.00 91.00 279 LYS A O 1
ATOM 2259 N N . SER A 1 280 ? -39.551 -11.550 38.039 1.00 91.19 280 SER A N 1
ATOM 2260 C CA . SER A 1 280 ? -38.237 -12.167 38.250 1.00 91.19 280 SER A CA 1
ATOM 2261 C C . SER A 1 280 ? -37.097 -11.170 38.450 1.00 91.19 280 SER A C 1
ATOM 2263 O O . SER A 1 280 ? -35.986 -11.608 38.725 1.00 91.19 280 SER A O 1
ATOM 2265 N N . LEU A 1 281 ? -37.340 -9.870 38.265 1.00 92.88 281 LEU A N 1
ATOM 2266 C CA . LEU A 1 281 ? -36.317 -8.834 38.378 1.00 92.88 281 LEU A CA 1
ATOM 2267 C C . LEU A 1 281 ? -36.567 -7.969 39.625 1.00 92.88 281 LEU A C 1
ATOM 2269 O O . LEU A 1 281 ? -37.733 -7.716 39.964 1.00 92.88 281 LEU A O 1
ATOM 2273 N N . PRO A 1 282 ? -35.508 -7.559 40.343 1.00 92.88 282 PRO A N 1
ATOM 2274 C CA . PRO A 1 282 ? -35.631 -6.753 41.553 1.00 92.88 282 PRO A CA 1
ATOM 2275 C C . PRO A 1 282 ? -35.988 -5.290 41.237 1.00 92.88 282 PRO A C 1
ATOM 2277 O O . PRO A 1 282 ? -36.050 -4.877 40.081 1.00 92.88 282 PRO A O 1
ATOM 2280 N N . TRP A 1 283 ? -36.283 -4.523 42.286 1.00 93.31 283 TRP A N 1
ATOM 2281 C CA . TRP A 1 283 ? -36.258 -3.058 42.236 1.00 93.31 283 TRP A CA 1
ATOM 2282 C C . TRP A 1 283 ? -34.817 -2.577 42.446 1.00 93.31 283 TRP A C 1
ATOM 2284 O O . TRP A 1 283 ? -34.071 -3.221 43.185 1.00 93.31 283 TRP A O 1
ATOM 2294 N N . ARG A 1 284 ? -34.441 -1.464 41.815 1.00 92.19 284 ARG A N 1
ATOM 2295 C CA . ARG A 1 284 ? -33.115 -0.835 41.899 1.00 92.19 284 ARG A CA 1
ATOM 2296 C C . ARG A 1 284 ? -33.227 0.625 42.309 1.00 92.19 284 ARG A C 1
ATOM 2298 O O . ARG A 1 284 ? -34.276 1.236 42.116 1.00 92.19 284 ARG A O 1
ATOM 2305 N N . GLU A 1 285 ? -32.147 1.170 42.855 1.00 86.50 285 GLU A N 1
ATOM 2306 C CA . GLU A 1 285 ? -32.090 2.576 43.269 1.00 86.50 285 GLU A CA 1
ATOM 2307 C C . GLU A 1 285 ? -31.874 3.501 42.067 1.00 86.50 285 GLU A C 1
ATOM 2309 O O . GLU A 1 285 ? -32.351 4.631 42.060 1.00 86.50 285 GLU A O 1
ATOM 2314 N N . THR A 1 286 ? -31.218 3.010 41.009 1.00 87.00 286 THR A N 1
ATOM 2315 C CA . THR A 1 286 ? -30.937 3.799 39.801 1.00 87.00 286 THR A CA 1
ATOM 2316 C C . THR A 1 286 ? -31.538 3.184 38.533 1.00 87.00 286 THR A C 1
ATOM 2318 O O . THR A 1 286 ? -31.660 1.963 38.400 1.00 87.00 286 THR A O 1
ATOM 2321 N N . GLU A 1 287 ? -31.888 4.036 37.559 1.00 83.94 287 GLU A N 1
ATOM 2322 C CA . GLU A 1 287 ? -32.367 3.608 36.231 1.00 83.94 287 GLU A CA 1
ATOM 2323 C C . GLU A 1 287 ? -31.319 2.738 35.519 1.00 83.94 287 GLU A C 1
ATOM 2325 O O . GLU A 1 287 ? -31.667 1.755 34.869 1.00 83.94 287 GLU A O 1
ATOM 2330 N N . ALA A 1 288 ? -30.033 3.069 35.686 1.00 83.88 288 ALA A N 1
ATOM 2331 C CA . ALA A 1 288 ? -28.915 2.355 35.077 1.00 83.88 288 ALA A CA 1
ATOM 2332 C C . ALA A 1 288 ? -28.824 0.898 35.557 1.00 83.88 288 ALA A C 1
ATOM 2334 O O . ALA A 1 288 ? -28.746 -0.009 34.734 1.00 83.88 288 ALA A O 1
ATOM 2335 N N . GLU A 1 289 ? -28.920 0.658 36.866 1.00 87.00 289 GLU A N 1
ATOM 2336 C CA . GLU A 1 289 ? -28.908 -0.700 37.427 1.00 87.00 289 GLU A CA 1
ATOM 2337 C C . GLU A 1 289 ? -30.116 -1.524 36.960 1.00 87.00 289 GLU A C 1
ATOM 2339 O O . GLU A 1 289 ? -29.987 -2.698 36.610 1.00 87.00 289 GLU A O 1
ATOM 2344 N N . ALA A 1 290 ? -31.308 -0.916 36.912 1.00 88.75 290 ALA A N 1
ATOM 2345 C CA . ALA A 1 290 ? -32.500 -1.591 36.396 1.00 88.75 290 ALA A CA 1
ATOM 2346 C C . ALA A 1 290 ? -32.385 -1.885 34.890 1.00 88.75 290 ALA A C 1
ATOM 2348 O O . ALA A 1 290 ? -32.937 -2.874 34.399 1.00 88.75 290 ALA A O 1
ATOM 2349 N N . TYR A 1 291 ? -31.662 -1.045 34.150 1.00 89.81 291 TYR A N 1
ATOM 2350 C CA . TYR A 1 291 ? -31.391 -1.250 32.734 1.00 89.81 291 TYR A CA 1
ATOM 2351 C C . TYR A 1 291 ? -30.369 -2.368 32.497 1.00 89.81 291 TYR A C 1
ATOM 2353 O O . TYR A 1 291 ? -30.570 -3.190 31.605 1.00 89.81 291 TYR A O 1
ATOM 2361 N N . GLU A 1 292 ? -29.328 -2.483 33.322 1.00 87.69 292 GLU A N 1
ATOM 2362 C CA . GLU A 1 292 ? -28.401 -3.624 33.283 1.00 87.69 292 GLU A CA 1
ATOM 2363 C C . GLU A 1 292 ? -29.118 -4.961 33.544 1.00 87.69 292 GLU A C 1
ATOM 2365 O O . GLU A 1 292 ? -28.867 -5.956 32.848 1.00 87.69 292 GLU A O 1
ATOM 2370 N N . ASP A 1 293 ? -30.073 -4.974 34.480 1.00 89.38 293 ASP A N 1
ATOM 2371 C CA . ASP A 1 293 ? -30.947 -6.126 34.720 1.00 89.38 293 ASP A CA 1
ATOM 2372 C C . ASP A 1 293 ? -31.795 -6.466 33.479 1.00 89.38 293 ASP A C 1
ATOM 2374 O O . ASP A 1 293 ? -31.924 -7.641 33.120 1.00 89.38 293 ASP A O 1
ATOM 2378 N N . LEU A 1 294 ? -32.353 -5.456 32.796 1.00 91.00 294 LEU A N 1
ATOM 2379 C CA . LEU A 1 294 ? -33.112 -5.632 31.551 1.00 91.00 294 LEU A CA 1
ATOM 2380 C C . LEU A 1 294 ? -32.241 -6.214 30.433 1.00 91.00 294 LEU A C 1
ATOM 2382 O O . LEU A 1 294 ? -32.652 -7.184 29.798 1.00 91.00 294 LEU A O 1
ATOM 2386 N N . VAL A 1 295 ? -31.041 -5.672 30.208 1.00 87.12 295 VAL A N 1
ATOM 2387 C CA . VAL A 1 295 ? -30.108 -6.161 29.179 1.00 87.12 295 VAL A CA 1
ATOM 2388 C C . VAL A 1 295 ? -29.740 -7.622 29.442 1.00 87.12 295 VAL A C 1
ATOM 2390 O O . VAL A 1 295 ? -29.840 -8.460 28.544 1.00 87.12 295 VAL A O 1
ATOM 2393 N N . SER A 1 296 ? -29.392 -7.953 30.687 1.00 88.12 296 SER A N 1
ATOM 2394 C CA . SER A 1 296 ? -29.051 -9.323 31.092 1.00 88.12 296 SER A CA 1
ATOM 2395 C C . SER A 1 296 ? -30.229 -10.285 30.894 1.00 88.12 296 SER A C 1
ATOM 2397 O O . SER A 1 296 ? -30.070 -11.414 30.416 1.00 88.12 296 SER A O 1
ATOM 2399 N N . TYR A 1 297 ? -31.441 -9.836 31.230 1.00 90.75 297 TYR A N 1
ATOM 2400 C CA . TYR A 1 297 ? -32.668 -10.605 31.040 1.00 90.75 297 TYR A CA 1
ATOM 2401 C C . TYR A 1 297 ? -32.987 -10.832 29.557 1.00 90.75 297 TYR A C 1
ATOM 2403 O O . TYR A 1 297 ? -33.298 -11.960 29.163 1.00 90.75 297 TYR A O 1
ATOM 2411 N N . ALA A 1 298 ? -32.859 -9.788 28.738 1.00 88.12 298 ALA A N 1
ATOM 2412 C CA . ALA A 1 298 ? -33.081 -9.819 27.298 1.00 88.12 298 ALA A CA 1
ATOM 2413 C C . ALA A 1 298 ? -32.106 -10.766 26.590 1.00 88.12 298 ALA A C 1
ATOM 2415 O O . ALA A 1 298 ? -32.537 -11.594 25.791 1.00 88.12 298 ALA A O 1
ATOM 2416 N N . GLN A 1 299 ? -30.817 -10.725 26.939 1.00 85.62 299 GLN A N 1
ATOM 2417 C CA . GLN A 1 299 ? -29.806 -11.638 26.394 1.00 85.62 299 GLN A CA 1
ATOM 2418 C C . GLN A 1 299 ? -30.119 -13.099 26.733 1.00 85.62 299 GLN A C 1
ATOM 2420 O O . GLN A 1 299 ? -30.129 -13.956 25.850 1.00 85.62 299 GLN A O 1
ATOM 2425 N N . LYS A 1 300 ? -30.452 -13.384 28.000 1.00 88.81 300 LYS A N 1
ATOM 2426 C CA . LYS A 1 300 ? -30.802 -14.738 28.458 1.00 88.81 300 LYS A CA 1
ATOM 2427 C C . LYS A 1 300 ? -32.047 -15.300 27.763 1.00 88.81 300 LYS A C 1
ATOM 2429 O O . LYS A 1 300 ? -32.189 -16.517 27.652 1.00 88.81 300 LYS A O 1
ATOM 2434 N N . LYS A 1 301 ? -32.972 -14.429 27.359 1.00 87.25 301 LYS A N 1
ATOM 2435 C CA . LYS A 1 301 ? -34.237 -14.791 26.708 1.00 87.25 301 LYS A CA 1
ATOM 2436 C C . LYS A 1 301 ? -34.238 -14.574 25.192 1.00 87.25 301 LYS A C 1
ATOM 2438 O O . LYS A 1 301 ? -35.268 -14.809 24.568 1.00 87.25 301 LYS A O 1
ATOM 2443 N N . SER A 1 302 ? -33.104 -14.173 24.617 1.00 85.25 302 SER A N 1
ATOM 2444 C CA . SER A 1 302 ? -32.939 -13.901 23.184 1.00 85.25 302 SER A CA 1
ATOM 2445 C C . SER A 1 302 ? -33.931 -12.866 22.632 1.00 85.25 302 SER A C 1
ATOM 2447 O O . SER A 1 302 ? -34.461 -13.029 21.536 1.00 85.25 302 SER A O 1
ATOM 2449 N N . PHE A 1 303 ? -34.201 -11.804 23.395 1.00 87.00 303 PHE A N 1
ATOM 2450 C CA . PHE A 1 303 ? -35.033 -10.686 22.942 1.00 87.00 303 PHE A CA 1
ATOM 2451 C C . PHE A 1 303 ? -34.280 -9.804 21.948 1.00 87.00 303 PHE A C 1
ATOM 2453 O O . PHE A 1 303 ? -33.055 -9.678 22.010 1.00 87.00 303 PHE A O 1
ATOM 2460 N N . LEU A 1 304 ? -35.024 -9.160 21.052 1.00 81.81 304 LEU A N 1
ATOM 2461 C CA . LEU A 1 304 ? -34.462 -8.255 20.058 1.00 81.81 304 LEU A CA 1
ATOM 2462 C C . LEU A 1 304 ? -34.502 -6.808 20.568 1.00 81.81 304 LEU A C 1
ATOM 2464 O O . LEU A 1 304 ? -35.466 -6.422 21.234 1.00 81.81 304 LEU A O 1
ATOM 2468 N N . PRO A 1 305 ? -33.491 -5.980 20.259 1.00 84.62 305 PRO A N 1
ATOM 2469 C CA . PRO A 1 305 ? -33.575 -4.544 20.492 1.00 84.62 305 PRO A CA 1
ATOM 2470 C C . PRO A 1 305 ? -34.739 -3.930 19.708 1.00 84.62 305 PRO A C 1
ATOM 2472 O O . PRO A 1 305 ? -34.943 -4.271 18.541 1.00 84.62 305 PRO A O 1
ATOM 2475 N N . PHE A 1 306 ? -35.482 -3.016 20.332 1.00 78.88 306 PHE A N 1
ATOM 2476 C CA . PHE A 1 306 ? -36.594 -2.315 19.694 1.00 78.88 306 PHE A CA 1
ATOM 2477 C C . PHE A 1 306 ? -36.296 -0.815 19.589 1.00 78.88 306 PHE A C 1
ATOM 2479 O O . PHE A 1 306 ? -35.931 -0.176 20.576 1.00 78.88 306 PHE A O 1
ATOM 2486 N N . PHE A 1 307 ? -36.456 -0.257 18.388 1.00 72.81 307 PHE A N 1
ATOM 2487 C CA . PHE A 1 307 ? -36.211 1.156 18.104 1.00 72.81 307 PHE A CA 1
ATOM 2488 C C . PHE A 1 307 ? -37.540 1.910 18.077 1.00 72.81 307 PHE A C 1
ATOM 2490 O O . PHE A 1 307 ? -38.439 1.556 17.313 1.00 72.81 307 PHE A O 1
ATOM 2497 N N . GLU A 1 308 ? -37.666 2.962 18.887 1.00 64.19 308 GLU A N 1
ATOM 2498 C CA . GLU A 1 308 ? -38.739 3.932 18.684 1.00 64.19 308 GLU A CA 1
ATOM 2499 C C . GLU A 1 308 ? -38.516 4.612 17.334 1.00 64.19 308 GLU A C 1
ATOM 2501 O O . GLU A 1 308 ? -37.493 5.255 17.107 1.00 64.19 308 GLU A O 1
ATOM 2506 N N . ILE A 1 309 ? -39.469 4.441 16.422 1.00 51.41 309 ILE A N 1
ATOM 2507 C CA . ILE A 1 309 ? -39.532 5.262 15.220 1.00 51.41 309 ILE A CA 1
ATOM 2508 C C . ILE A 1 309 ? -40.076 6.612 15.694 1.00 51.41 309 ILE A C 1
ATOM 2510 O O . ILE A 1 309 ? -41.269 6.727 15.987 1.00 51.41 309 ILE A O 1
ATOM 2514 N N . GLU A 1 310 ? -39.190 7.596 15.860 1.00 44.25 310 GLU A N 1
ATOM 2515 C CA . GLU A 1 310 ? -39.596 8.996 15.998 1.00 44.25 310 GLU A CA 1
ATOM 2516 C C . GLU A 1 310 ? -40.382 9.371 14.732 1.00 44.25 310 GLU A C 1
ATOM 2518 O O . GLU A 1 310 ? -39.885 9.213 13.614 1.00 44.25 310 GLU A O 1
ATOM 2523 N N . GLY A 1 311 ? -41.643 9.760 14.921 1.00 36.75 311 GLY A N 1
ATOM 2524 C CA . GLY A 1 311 ? -42.522 10.287 13.877 1.00 36.75 311 GLY A CA 1
ATOM 2525 C C . GLY A 1 311 ? -42.616 11.796 13.977 1.00 36.75 311 GLY A C 1
ATOM 2526 O O . GLY A 1 311 ? -42.566 12.296 15.124 1.00 36.75 311 GLY A O 1
#

pLDDT: mean 78.12, std 16.74, range [33.31, 95.56]

Radius of gyration: 32.58 Å; chains: 1; bounding box: 96×48×88 Å

Organism: NCBI:txid2764326

Foldseek 3Di:
DVVVVVVVVVVVVVVVVVVVVVQDDDPDDCVVVVHDPVRVVVVSVVVSVVVVVLVVLLVVLQVVLVVLVVVCVVCVVVPCVSVVVVVVVVDDPLRSVLSPLLNVVCVLCVVLSSLSSLADSLLSCLLSPPPFDVVLSVVLSVVSDRDNVVSVVSRVVVVPDPDDPPDPPPPVVVVVVVVVVVVVVVVVVVPDDPVVVVVVVVVVVVVVVVVVVVVVVVVVVVVVVVVVVVVVVVPQQWWAAPQAKIKGKDDDPPRQKIAIWIANHPVCVVVVHPIGTDPVTDIGRDRVVRVVSVVVVCVVRVIGRDDPPDD

Sequence (311 aa):
MSNNLTRKENLMNKLKAKMEEAAWKSSFDFESFEIDEATKEFIVAREEIIANSFKKYASSKYEMCTALYEVKVKLQEKGESFMAWYQNLGLTKDKVSELLKTNELYLQAPQFKDYISSLSGLAVRMLTNKNINPQLALDVMEKGVKNTTEIKELLEDKTQDPAEEVKDNNILAGKKREKIAKKIVDSCLAKIDNQDLKAAKQDLNFFKNIIKELEDKIAAQEEDLSKKNNLKLVKNKLFIDGEGNIYFVRDGIGQDSYKVFKAKNYQDYKDNIRVHGVKSLPWRETEAEAYEDLVSYAQKKSFLPFFEIEG